Protein AF-I0BIP7-F1 (afdb_monomer)

InterPro domains:
  IPR006497 Bacteriophage lambda, Replication protein O, N-terminal [PF04492] (5-98)
  IPR036388 Winged helix-like DNA-binding domain superfamily [G3DSA:1.10.10.10] (2-101)

Organism: NCBI:txid997761

Radius of gyration: 29.22 Å; Cα contacts (8 Å, |Δi|>4): 128; chains: 1; bounding box: 68×84×61 Å

Foldseek 3Di:
DDDDDCVLFDQDDDVVVVVLVQFFDDDPLLVLVVVVQSCQARRVPHQKHADPDLCCSVVSVDHPVCSVVSQVVCVVQQQWDADPVRNIIGGDPPSVSGNTHTDPPDDPVVVVVVVVVVVVVVVVVDDDDDDDDDDDDDDDDDDDDDDDDDDDDDDDDDDDDDDDDDPDDDDDDDDDDDD

Secondary structure (DSSP, 8-state):
-----GGG------HHHHHHHHHB---HHHHHHHHHHHHHTGGGT-SEEE-S-GGGGGGGT--HHHHHHHHHHHHHTTSEEEETTTTEEEE-S-GGG---PBPTT--HHHHHHHHHHHHHHHHTTS--PPPP----PPPP----------PPPPPPPP---------------------

Mean predicted aligned error: 15.32 Å

pLDDT: mean 77.24, std 27.09, range [28.58, 98.0]

Solvent-accessible surface area (backbone atoms only — not comparable to full-atom values): 11814 Å² total; per-residue (Å²): 134,92,80,91,54,68,91,83,50,60,68,78,72,58,65,69,62,53,50,51,60,68,41,25,64,67,51,72,64,52,50,35,51,50,53,49,41,41,51,56,3,33,41,64,78,35,78,47,16,80,51,96,49,72,64,61,42,43,79,60,71,34,49,66,85,50,42,60,57,50,50,52,49,37,36,74,25,41,43,32,48,74,43,78,87,79,27,33,39,29,69,46,80,61,62,88,62,38,68,61,60,63,37,96,83,70,50,68,67,64,49,52,51,52,50,54,50,59,58,49,58,69,50,67,82,50,93,74,88,79,81,91,82,77,95,74,80,82,78,87,84,80,88,83,85,88,84,88,90,83,86,78,89,85,84,84,79,89,78,88,84,90,81,85,89,78,96,78,84,80,92,86,85,84,89,87,82,82,136

Nearest PDB structures (foldseek):
  9jpj-assembly1_J  TM=4.785E-01  e=9.975E-02  Achromobacter denitrificans NBRC 15125
  7xp1-assembly1_A-2  TM=5.656E-01  e=3.196E-01  Pseudomonas aeruginosa PAO1
  2du9-assembly1_A  TM=4.808E-01  e=2.168E-01  Corynebacterium glutamicum ATCC 13032
  9jpj-assembly2_F  TM=4.601E-01  e=2.313E-01  Achromobacter denitrificans NBRC 15125
  6ep3-assembly1_A  TM=5.399E-01  e=7.905E-01  Listeria monocytogenes EGD-e

Structure (mmCIF, N/CA/C/O backbone):
data_AF-I0BIP7-F1
#
_entry.id   AF-I0BIP7-F1
#
loop_
_atom_site.group_PDB
_atom_site.id
_atom_site.type_symbol
_atom_site.label_atom_id
_atom_site.label_alt_id
_atom_site.label_comp_id
_atom_site.label_asym_id
_atom_site.label_entity_id
_atom_site.label_seq_id
_atom_site.pdbx_PDB_ins_code
_atom_site.Cartn_x
_atom_site.Cartn_y
_atom_site.Cartn_z
_atom_site.occupancy
_atom_site.B_iso_or_equiv
_atom_site.auth_seq_id
_atom_site.auth_comp_id
_atom_site.auth_asym_id
_atom_site.auth_atom_id
_atom_site.pdbx_PDB_model_num
ATOM 1 N N . MET A 1 1 ? -12.729 23.560 -11.538 1.00 82.94 1 MET A N 1
ATOM 2 C CA . MET A 1 1 ? -12.602 22.826 -10.256 1.00 82.94 1 MET A CA 1
ATOM 3 C C . MET A 1 1 ? -12.681 21.334 -10.546 1.00 82.94 1 MET A C 1
ATOM 5 O O . MET A 1 1 ? -13.320 20.975 -11.527 1.00 82.94 1 MET A O 1
ATOM 9 N N . ALA A 1 2 ? -12.012 20.482 -9.767 1.00 85.69 2 ALA A N 1
ATOM 10 C CA . ALA A 1 2 ? -12.087 19.030 -9.955 1.00 85.69 2 ALA A CA 1
ATOM 11 C C . ALA A 1 2 ? -13.437 18.486 -9.448 1.00 85.69 2 ALA A C 1
ATOM 13 O O . ALA A 1 2 ? -13.884 18.897 -8.381 1.00 85.69 2 ALA A O 1
ATOM 14 N N . ASN A 1 3 ? -14.064 17.575 -10.199 1.00 93.25 3 ASN A N 1
ATOM 15 C CA . ASN A 1 3 ? -15.318 16.905 -9.834 1.00 93.25 3 ASN A CA 1
ATOM 16 C C . ASN A 1 3 ? -15.178 15.381 -10.042 1.00 93.25 3 ASN A C 1
ATOM 18 O O . ASN A 1 3 ? -15.622 14.863 -11.068 1.00 93.25 3 ASN A O 1
ATOM 22 N N . PRO A 1 4 ? -14.464 14.667 -9.155 1.00 91.75 4 PRO A N 1
ATOM 23 C CA . PRO A 1 4 ? -14.258 13.229 -9.300 1.00 91.75 4 PRO A CA 1
ATOM 24 C C . PRO A 1 4 ? -15.580 12.469 -9.125 1.00 91.75 4 PRO A C 1
ATOM 26 O O . PRO A 1 4 ? -16.329 12.733 -8.191 1.00 91.75 4 PRO A O 1
ATOM 29 N N . GLN A 1 5 ? -15.843 11.511 -10.014 1.00 93.81 5 GLN A N 1
ATOM 30 C CA . GLN A 1 5 ? -17.058 10.691 -10.027 1.00 93.81 5 GLN A CA 1
ATOM 31 C C . GLN A 1 5 ? -16.684 9.210 -10.092 1.00 93.81 5 GLN A C 1
ATOM 33 O O . GLN A 1 5 ? -15.717 8.844 -10.763 1.00 93.81 5 GLN A O 1
ATOM 38 N N . THR A 1 6 ? -17.453 8.349 -9.425 1.00 91.62 6 THR A N 1
ATOM 39 C CA . THR A 1 6 ? -17.209 6.892 -9.386 1.00 91.62 6 THR A CA 1
ATOM 40 C C . THR A 1 6 ? -17.432 6.215 -10.741 1.00 91.62 6 THR A C 1
ATOM 42 O O . THR A 1 6 ? -16.847 5.163 -11.009 1.00 91.62 6 THR A O 1
ATOM 45 N N . GLU A 1 7 ? -18.208 6.845 -11.628 1.00 91.38 7 GLU A N 1
ATOM 46 C CA . GLU A 1 7 ? -18.391 6.433 -13.027 1.00 91.38 7 GLU A CA 1
ATOM 47 C C . GLU A 1 7 ? -17.078 6.451 -13.828 1.00 91.38 7 GLU A C 1
ATOM 49 O O . GLU A 1 7 ? -16.879 5.612 -14.706 1.00 91.38 7 GLU A O 1
ATOM 54 N N . ASN A 1 8 ? -16.125 7.311 -13.447 1.00 88.12 8 ASN A N 1
ATOM 55 C CA . ASN A 1 8 ? -14.784 7.373 -14.039 1.00 88.12 8 ASN A CA 1
ATOM 56 C C . ASN A 1 8 ? -13.831 6.294 -13.492 1.00 88.12 8 ASN A C 1
ATOM 58 O O . ASN A 1 8 ? -12.643 6.273 -13.823 1.00 88.12 8 ASN A O 1
ATOM 62 N N . GLY A 1 9 ? -14.348 5.385 -12.665 1.00 91.50 9 GLY A N 1
ATOM 63 C CA . GLY A 1 9 ? -13.621 4.263 -12.099 1.00 91.50 9 GLY A CA 1
ATOM 64 C C . GLY A 1 9 ? -13.425 4.377 -10.593 1.00 91.50 9 GLY A C 1
ATOM 65 O O . GLY A 1 9 ? -13.420 5.451 -9.998 1.00 91.50 9 GLY A O 1
ATOM 66 N N . TYR A 1 10 ? -13.246 3.215 -9.979 1.00 94.69 10 TYR A N 1
ATOM 67 C CA . TYR A 1 10 ? -13.006 3.054 -8.554 1.00 94.69 10 TYR A CA 1
ATOM 68 C C . TYR A 1 10 ? -12.128 1.826 -8.332 1.00 94.69 10 TYR A C 1
ATOM 70 O O . TYR A 1 10 ? -12.029 0.942 -9.189 1.00 94.69 10 TYR A O 1
ATOM 78 N N . ILE A 1 11 ? -11.470 1.777 -7.181 1.00 95.25 11 ILE A N 1
ATOM 79 C CA . ILE A 1 11 ? -10.656 0.635 -6.782 1.00 95.25 11 ILE A CA 1
ATOM 80 C C . ILE A 1 11 ? -11.527 -0.248 -5.888 1.00 95.25 11 ILE A C 1
ATOM 82 O O . ILE A 1 11 ? -12.042 0.207 -4.872 1.00 95.25 11 ILE A O 1
ATOM 86 N N . ARG A 1 12 ? -11.718 -1.509 -6.285 1.00 92.00 12 ARG A N 1
ATOM 87 C CA . ARG A 1 12 ? -12.471 -2.500 -5.506 1.00 92.00 12 ARG A CA 1
ATOM 88 C C . ARG A 1 12 ? -11.532 -3.282 -4.607 1.00 92.00 12 ARG A C 1
ATOM 90 O O . ARG A 1 12 ? -10.859 -4.191 -5.088 1.00 92.00 12 ARG A O 1
ATOM 97 N N . ILE A 1 13 ? -11.514 -2.943 -3.326 1.00 94.75 13 ILE A N 1
ATOM 98 C CA . ILE A 1 13 ? -10.771 -3.663 -2.288 1.00 94.75 13 ILE A CA 1
ATOM 99 C C . ILE A 1 13 ? -11.777 -4.101 -1.222 1.00 94.75 13 ILE A C 1
ATOM 101 O O . ILE A 1 13 ? -12.725 -3.373 -0.942 1.00 94.75 13 ILE A O 1
ATOM 105 N N . ALA A 1 14 ? -11.614 -5.316 -0.698 1.00 95.75 14 ALA A N 1
ATOM 106 C CA . ALA A 1 14 ? -12.423 -5.794 0.417 1.00 95.75 14 ALA A CA 1
ATOM 107 C C . ALA A 1 14 ? -12.054 -5.017 1.686 1.00 95.75 14 ALA A C 1
ATOM 109 O O . ALA A 1 14 ? -10.869 -4.779 1.917 1.00 95.75 14 ALA A O 1
ATOM 110 N N . ASN A 1 15 ? -13.046 -4.655 2.500 1.00 96.44 15 ASN A N 1
ATOM 111 C CA . ASN A 1 15 ? -12.806 -3.895 3.729 1.00 96.44 15 ASN A CA 1
ATOM 112 C C . ASN A 1 15 ? -11.827 -4.624 4.654 1.00 96.44 15 ASN A C 1
ATOM 114 O O . ASN A 1 15 ? -10.894 -3.993 5.114 1.00 96.44 15 ASN A O 1
ATOM 118 N N . GLU A 1 16 ? -11.924 -5.951 4.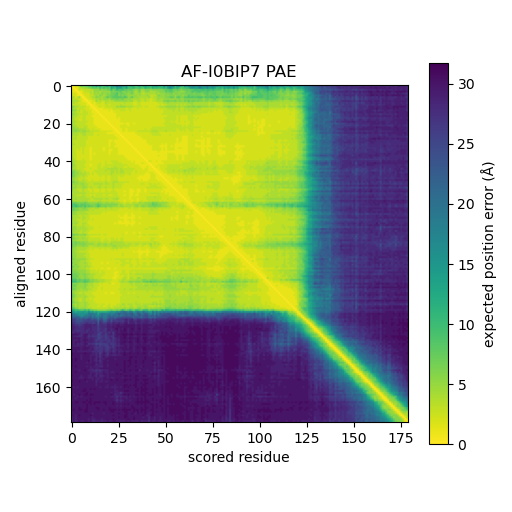767 1.00 96.75 16 GLU A N 1
ATOM 119 C CA . GLU A 1 16 ? -10.984 -6.788 5.534 1.00 96.75 16 GLU A CA 1
ATOM 120 C C . GLU A 1 16 ? -9.512 -6.530 5.158 1.00 96.75 16 GLU A C 1
ATOM 122 O O . GLU A 1 16 ? -8.658 -6.341 6.016 1.00 96.75 16 GLU A O 1
ATOM 127 N N . ILE A 1 17 ? -9.202 -6.432 3.859 1.00 96.50 17 ILE A N 1
ATOM 128 C CA . ILE A 1 17 ? -7.842 -6.118 3.388 1.00 96.50 17 ILE A CA 1
ATOM 129 C C . ILE A 1 17 ? -7.443 -4.695 3.778 1.00 96.50 17 ILE A C 1
ATOM 131 O O . ILE A 1 17 ? -6.280 -4.428 4.081 1.00 96.50 17 ILE A O 1
ATOM 135 N N . TRP A 1 18 ? -8.391 -3.763 3.716 1.00 96.75 18 TRP A N 1
ATOM 136 C CA . TRP A 1 18 ? -8.148 -2.370 4.064 1.00 96.75 18 TRP A CA 1
ATOM 137 C C . TRP A 1 18 ? -7.902 -2.204 5.568 1.00 96.75 18 TRP A C 1
ATOM 139 O O . TRP A 1 18 ? -6.944 -1.535 5.958 1.00 96.75 18 TRP A O 1
ATOM 149 N N . ASP A 1 19 ? -8.701 -2.878 6.389 1.00 97.25 19 ASP A N 1
ATOM 150 C CA . ASP A 1 19 ? -8.591 -2.926 7.845 1.00 97.25 19 ASP A CA 1
ATOM 151 C C . ASP A 1 19 ? -7.236 -3.502 8.256 1.00 97.25 19 ASP A C 1
ATOM 153 O O . ASP A 1 19 ? -6.540 -2.929 9.090 1.00 97.25 19 ASP A O 1
ATOM 157 N N . GLU A 1 20 ? -6.776 -4.551 7.576 1.00 96.88 20 GLU A N 1
ATOM 158 C CA . GLU A 1 20 ? -5.457 -5.133 7.807 1.00 96.88 20 GLU A CA 1
ATOM 159 C C . GLU A 1 20 ? -4.290 -4.206 7.426 1.00 96.88 20 GLU A C 1
ATOM 161 O O . GLU A 1 20 ? -3.244 -4.203 8.084 1.00 96.88 20 GLU A O 1
ATOM 166 N N . VAL A 1 21 ? -4.459 -3.349 6.416 1.00 96.81 21 VAL A N 1
ATOM 167 C CA . VAL A 1 21 ? -3.478 -2.295 6.095 1.00 96.81 21 VAL A CA 1
ATOM 168 C C . VAL A 1 21 ? -3.478 -1.163 7.126 1.00 96.81 21 VAL A C 1
ATOM 170 O O . VAL A 1 21 ? -2.434 -0.537 7.344 1.00 96.81 21 VAL A O 1
ATOM 173 N N . ILE A 1 22 ? -4.611 -0.900 7.781 1.00 96.69 22 ILE A N 1
ATOM 174 C CA . ILE A 1 22 ? -4.699 0.041 8.907 1.00 96.69 22 ILE A CA 1
ATOM 175 C C . ILE A 1 22 ? -4.054 -0.569 10.158 1.00 96.69 22 ILE A C 1
ATOM 177 O O . ILE A 1 22 ? -3.272 0.105 10.832 1.00 96.69 22 ILE A O 1
ATOM 181 N N . ARG A 1 23 ? -4.355 -1.841 10.441 1.00 96.88 23 ARG A N 1
ATOM 182 C CA . ARG A 1 23 ? -3.882 -2.597 11.604 1.00 96.88 23 ARG A CA 1
ATOM 183 C C . ARG A 1 23 ? -2.369 -2.731 11.648 1.00 96.88 23 ARG A C 1
ATOM 185 O O . ARG A 1 23 ? -1.793 -2.701 12.732 1.00 96.88 23 ARG A O 1
ATOM 192 N N . ARG A 1 24 ? -1.719 -2.918 10.501 1.00 97.12 24 ARG A N 1
ATOM 193 C CA . ARG A 1 24 ? -0.291 -3.258 10.408 1.00 97.12 24 ARG A CA 1
ATOM 194 C C . ARG A 1 24 ? 0.613 -2.039 10.250 1.00 97.12 24 ARG A C 1
ATOM 196 O O . ARG A 1 24 ? 0.264 -1.048 9.608 1.00 97.12 24 ARG A O 1
ATOM 203 N N . ASP A 1 25 ? 1.814 -2.135 10.814 1.00 97.19 25 ASP A N 1
ATOM 204 C CA . ASP A 1 25 ? 2.792 -1.044 10.872 1.00 97.19 25 ASP A CA 1
ATOM 205 C C . ASP A 1 25 ? 3.595 -0.891 9.568 1.00 97.19 25 ASP A C 1
ATOM 207 O O . ASP A 1 25 ? 4.818 -1.018 9.523 1.00 97.19 25 ASP A O 1
ATOM 211 N N . PHE A 1 26 ? 2.889 -0.638 8.465 1.00 97.25 26 PHE A N 1
ATOM 212 C CA . PHE A 1 26 ? 3.524 -0.327 7.189 1.00 97.25 26 PHE A CA 1
ATOM 213 C C . PHE A 1 26 ? 4.130 1.077 7.197 1.00 97.25 26 PHE A C 1
ATOM 215 O O . PHE A 1 26 ? 3.477 2.062 7.561 1.00 97.25 26 PHE A O 1
ATOM 222 N N . SER A 1 27 ? 5.348 1.192 6.667 1.00 96.81 27 SER A N 1
ATOM 223 C CA . SER A 1 27 ? 5.970 2.491 6.426 1.00 96.81 27 SER A CA 1
ATOM 224 C C . SER A 1 27 ? 5.175 3.292 5.388 1.00 96.81 27 SER A C 1
ATOM 226 O O . SER A 1 27 ? 4.479 2.739 4.532 1.00 96.81 27 SER A O 1
ATOM 228 N N . LYS A 1 28 ? 5.318 4.623 5.401 1.00 96.69 28 LYS A N 1
ATOM 229 C CA . LYS A 1 28 ? 4.670 5.486 4.400 1.00 96.69 28 LYS A CA 1
ATOM 230 C C . LYS A 1 28 ? 4.994 5.044 2.964 1.00 96.69 28 LYS A C 1
ATOM 232 O O . LYS A 1 28 ? 4.091 4.926 2.146 1.00 96.69 28 LYS A O 1
ATOM 237 N N . ARG A 1 29 ? 6.263 4.721 2.685 1.00 97.12 29 ARG A N 1
ATOM 238 C CA . ARG A 1 29 ? 6.710 4.268 1.355 1.00 97.12 29 ARG A CA 1
ATOM 239 C C . ARG A 1 29 ? 6.054 2.951 0.949 1.00 97.12 29 ARG A C 1
ATOM 241 O O . ARG A 1 29 ? 5.700 2.787 -0.212 1.00 97.12 29 ARG A O 1
ATOM 248 N N . GLN A 1 30 ? 5.886 2.027 1.893 1.00 97.44 30 GLN A N 1
ATOM 249 C CA . GLN A 1 30 ? 5.226 0.744 1.645 1.00 97.44 30 GLN A CA 1
ATOM 250 C C . GLN A 1 30 ? 3.754 0.949 1.295 1.00 97.44 30 GLN A C 1
ATOM 252 O O . GLN A 1 30 ? 3.292 0.406 0.293 1.00 97.44 30 GLN A O 1
ATOM 257 N N . LYS A 1 31 ? 3.047 1.806 2.044 1.00 97.31 31 LYS A N 1
ATOM 258 C CA . LYS A 1 31 ? 1.658 2.182 1.738 1.00 97.31 31 LYS A CA 1
ATOM 259 C C . LYS A 1 31 ? 1.548 2.841 0.359 1.00 97.31 31 LYS A C 1
ATOM 261 O O . LYS A 1 31 ? 0.687 2.456 -0.427 1.00 97.31 31 LYS A O 1
ATOM 266 N N . ASP A 1 32 ? 2.459 3.754 0.019 1.00 97.81 32 ASP A N 1
ATOM 267 C CA . ASP A 1 32 ? 2.490 4.412 -1.296 1.00 97.81 32 ASP A CA 1
ATOM 268 C C . ASP A 1 32 ? 2.722 3.407 -2.443 1.00 97.81 32 ASP A C 1
ATOM 270 O O . ASP A 1 32 ? 2.055 3.472 -3.479 1.00 97.81 32 ASP A O 1
ATOM 274 N N . ILE A 1 33 ? 3.615 2.427 -2.254 1.00 97.69 33 ILE A N 1
ATOM 275 C CA . ILE A 1 33 ? 3.833 1.316 -3.197 1.00 97.69 33 ILE A CA 1
ATOM 276 C C . ILE A 1 33 ? 2.562 0.470 -3.348 1.00 97.69 33 ILE A C 1
ATOM 278 O O . ILE A 1 33 ? 2.148 0.194 -4.476 1.00 97.69 33 ILE A O 1
ATOM 282 N N . MET A 1 34 ? 1.925 0.075 -2.243 1.00 97.44 34 MET A N 1
ATOM 283 C CA . MET A 1 34 ? 0.707 -0.743 -2.263 1.00 97.44 34 MET A CA 1
ATOM 284 C C . MET A 1 34 ? -0.446 -0.022 -2.967 1.00 97.44 34 MET A C 1
ATOM 286 O O . MET A 1 34 ? -1.064 -0.589 -3.868 1.00 97.44 34 MET A O 1
ATOM 290 N N . HIS A 1 35 ? -0.688 1.249 -2.632 1.00 97.12 35 HIS A N 1
ATOM 291 C CA . HIS A 1 35 ? -1.701 2.080 -3.285 1.00 97.12 35 HIS A CA 1
ATOM 292 C C . HIS A 1 35 ? -1.447 2.219 -4.788 1.00 97.12 35 HIS A C 1
ATOM 294 O O . HIS A 1 35 ? -2.379 2.124 -5.591 1.00 97.12 35 HIS A O 1
ATOM 300 N N . PHE A 1 36 ? -0.185 2.402 -5.184 1.00 97.88 36 PHE A N 1
ATOM 301 C CA . PHE A 1 36 ? 0.193 2.484 -6.590 1.00 97.88 36 PHE A CA 1
ATOM 302 C C . PHE A 1 36 ? -0.099 1.178 -7.337 1.00 97.88 36 PHE A C 1
ATOM 304 O O . PHE A 1 36 ? -0.718 1.197 -8.403 1.00 97.88 36 PHE A O 1
ATOM 311 N N . ILE A 1 37 ? 0.267 0.038 -6.747 1.00 97.44 37 ILE A N 1
ATOM 312 C CA . ILE A 1 37 ? -0.013 -1.285 -7.314 1.00 97.44 37 ILE A CA 1
ATOM 313 C C . ILE A 1 37 ? -1.523 -1.503 -7.429 1.00 97.44 37 ILE A C 1
ATOM 315 O O . ILE A 1 37 ? -1.988 -1.848 -8.511 1.00 97.44 37 ILE A O 1
ATOM 319 N N . TRP A 1 38 ? -2.309 -1.221 -6.386 1.00 97.25 38 TRP A N 1
ATOM 320 C CA . TRP A 1 38 ? -3.772 -1.339 -6.424 1.00 97.25 38 TRP A CA 1
ATOM 321 C C . TRP A 1 38 ? -4.424 -0.461 -7.485 1.00 97.25 38 TRP A C 1
ATOM 323 O O . TRP A 1 38 ? -5.363 -0.892 -8.161 1.00 97.25 38 TRP A O 1
ATOM 333 N N . ARG A 1 39 ? -3.924 0.763 -7.678 1.00 96.88 39 ARG A N 1
ATOM 334 C CA . ARG A 1 39 ? -4.424 1.636 -8.739 1.00 96.88 39 ARG A CA 1
ATOM 335 C C . ARG A 1 39 ? -4.155 1.043 -10.121 1.00 96.88 39 ARG A C 1
ATOM 337 O O . ARG A 1 39 ? -5.021 1.158 -10.989 1.00 96.88 39 ARG A O 1
ATOM 344 N N . LEU A 1 40 ? -2.993 0.429 -10.336 1.00 97.12 40 LEU A N 1
ATOM 345 C CA . LEU A 1 40 ? -2.609 -0.167 -11.619 1.00 97.12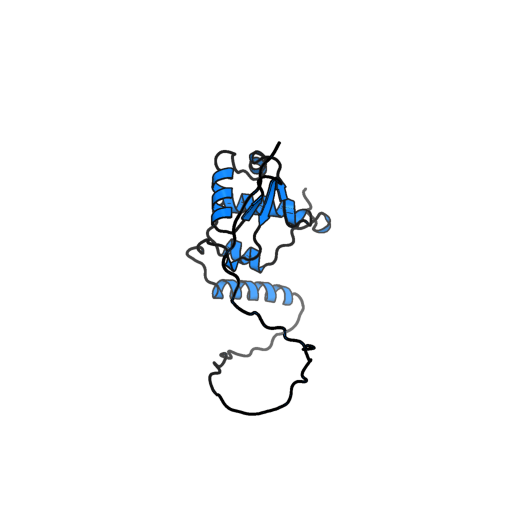 40 LEU A CA 1
ATOM 346 C C . LEU A 1 40 ? -3.202 -1.566 -11.853 1.00 97.12 40 LEU A C 1
ATOM 348 O O . LEU A 1 40 ? -3.370 -1.955 -13.009 1.00 97.12 40 LEU A O 1
ATOM 352 N N . SER A 1 41 ? -3.549 -2.297 -10.792 1.00 96.38 41 SER A N 1
ATOM 353 C CA . SER A 1 41 ? -4.208 -3.602 -10.856 1.00 96.38 41 SER A CA 1
ATOM 354 C C . SER A 1 41 ? -5.727 -3.471 -10.740 1.00 96.38 41 SER A C 1
ATOM 356 O O . SER A 1 41 ? -6.424 -3.411 -11.756 1.00 96.38 41 SER A O 1
ATOM 358 N N . TYR A 1 42 ? -6.258 -3.380 -9.522 1.00 95.25 42 TYR A N 1
ATOM 359 C CA . TYR A 1 42 ? -7.690 -3.383 -9.230 1.00 95.25 42 TYR A CA 1
ATOM 360 C C . TYR A 1 42 ? -8.411 -2.181 -9.838 1.00 95.25 42 TYR A C 1
ATOM 362 O O . TYR A 1 42 ? -9.517 -2.337 -10.355 1.00 95.25 42 TYR A O 1
ATOM 370 N N . GLY A 1 43 ? -7.760 -1.014 -9.883 1.00 94.19 43 GLY A N 1
ATOM 371 C CA . GLY A 1 43 ? -8.277 0.156 -10.604 1.00 94.19 43 GLY A CA 1
ATOM 372 C C . GLY A 1 43 ? -8.422 -0.067 -12.117 1.00 94.19 43 GLY A C 1
ATOM 373 O O . GLY A 1 43 ? -9.226 0.595 -12.765 1.00 94.19 43 GLY A O 1
ATOM 374 N N . CYS A 1 44 ? -7.700 -1.040 -12.676 1.00 94.62 44 CYS A N 1
ATOM 375 C CA . CYS A 1 44 ? -7.794 -1.487 -14.068 1.00 94.62 44 CYS A CA 1
ATOM 376 C C . CYS A 1 44 ? -8.555 -2.821 -14.211 1.00 94.62 44 CYS A C 1
ATOM 378 O O . CYS A 1 44 ? -8.483 -3.452 -15.266 1.00 94.62 44 CYS A O 1
ATOM 380 N N . ARG A 1 45 ? -9.258 -3.272 -13.157 1.00 94.25 45 ARG A N 1
ATOM 381 C CA . ARG A 1 45 ? -9.977 -4.560 -13.080 1.00 94.25 45 ARG A CA 1
ATOM 382 C C . ARG A 1 45 ? -9.085 -5.793 -13.311 1.00 94.25 45 ARG A C 1
ATOM 384 O O . ARG A 1 45 ? -9.551 -6.814 -13.810 1.00 94.25 45 ARG A O 1
ATOM 391 N N . LYS A 1 46 ? -7.805 -5.714 -12.937 1.00 95.12 46 LYS A N 1
ATOM 392 C CA . LYS A 1 46 ? -6.826 -6.815 -12.993 1.00 95.12 46 LYS A CA 1
ATOM 393 C C . LYS A 1 46 ? -6.368 -7.202 -11.586 1.00 95.12 46 LYS A C 1
ATOM 395 O O . LYS A 1 46 ? -6.458 -6.397 -10.666 1.00 95.12 46 LYS A O 1
ATOM 400 N N . LYS A 1 47 ? -5.874 -8.434 -11.417 1.00 93.44 47 LYS A N 1
ATOM 401 C CA . LYS A 1 47 ? -5.301 -8.905 -10.138 1.00 93.44 47 LYS A CA 1
ATOM 402 C C . LYS A 1 47 ? -3.867 -8.409 -9.939 1.00 93.44 47 LYS A C 1
ATOM 404 O O . LYS A 1 47 ? -3.538 -7.886 -8.881 1.00 93.44 47 LYS A O 1
ATOM 409 N N . ALA A 1 48 ? -3.062 -8.491 -10.996 1.00 96.88 48 ALA A N 1
ATOM 410 C CA . ALA A 1 48 ? -1.680 -8.035 -11.008 1.00 96.88 48 ALA A CA 1
ATOM 411 C C . ALA A 1 48 ? -1.520 -6.700 -11.754 1.00 96.88 48 ALA A C 1
ATOM 413 O O . ALA A 1 48 ? -2.242 -6.409 -12.715 1.00 96.88 48 ALA A O 1
ATOM 414 N N . ALA A 1 49 ? -0.550 -5.903 -11.319 1.00 97.69 49 ALA A N 1
ATOM 415 C CA . ALA A 1 49 ? -0.090 -4.696 -11.985 1.00 97.69 49 ALA A CA 1
ATOM 416 C C . ALA A 1 49 ? 1.151 -5.014 -12.824 1.00 97.69 49 ALA A C 1
ATOM 418 O O . ALA A 1 49 ? 2.110 -5.600 -12.329 1.00 97.69 49 ALA A O 1
ATOM 419 N N . PHE A 1 50 ? 1.150 -4.591 -14.085 1.00 97.94 50 PHE A N 1
ATOM 420 C CA . PHE A 1 50 ? 2.322 -4.682 -14.950 1.00 97.94 50 PHE A CA 1
ATOM 421 C C . PHE A 1 50 ? 3.134 -3.391 -14.861 1.00 97.94 50 PHE A C 1
ATOM 423 O O . PHE A 1 50 ? 2.641 -2.327 -15.240 1.00 97.94 50 PHE A O 1
ATOM 430 N N . ILE A 1 51 ? 4.371 -3.480 -14.364 1.00 97.19 51 ILE A N 1
ATOM 431 C CA . ILE A 1 51 ? 5.257 -2.321 -14.190 1.00 97.19 51 ILE A CA 1
ATOM 432 C C . ILE A 1 51 ? 6.614 -2.644 -14.834 1.00 97.19 51 ILE A C 1
ATOM 434 O O . ILE A 1 51 ? 7.434 -3.342 -14.237 1.00 97.19 51 ILE A O 1
ATOM 438 N N . PRO A 1 52 ? 6.901 -2.121 -16.043 1.00 96.38 52 PRO A N 1
ATOM 439 C CA . PRO A 1 52 ? 8.068 -2.535 -16.829 1.00 96.38 52 PRO A CA 1
ATOM 440 C C . PRO A 1 52 ? 9.432 -2.284 -16.176 1.00 96.38 52 PRO A C 1
ATOM 442 O O . PRO A 1 52 ? 10.410 -2.965 -16.492 1.00 96.38 52 PRO A O 1
ATOM 445 N N . LYS A 1 53 ? 9.529 -1.244 -15.344 1.00 96.00 53 LYS A N 1
ATOM 446 C CA . LYS A 1 53 ? 10.771 -0.776 -14.723 1.00 96.00 53 LYS A CA 1
ATOM 447 C C . LYS A 1 53 ? 10.478 -0.248 -13.324 1.00 96.00 53 LYS A C 1
ATOM 449 O O . LYS A 1 53 ? 9.541 0.524 -13.144 1.00 96.00 53 LYS A O 1
ATOM 454 N N . LEU A 1 54 ? 11.355 -0.555 -12.369 1.00 95.25 54 LEU A N 1
ATOM 455 C CA . LEU A 1 54 ? 11.233 -0.081 -10.982 1.00 95.25 54 LEU A CA 1
ATOM 456 C C . LEU A 1 54 ? 11.300 1.448 -10.837 1.00 95.25 54 LEU A C 1
ATOM 458 O O . LEU A 1 54 ? 10.824 1.990 -9.849 1.00 95.25 54 LEU A O 1
ATOM 462 N N . VAL A 1 55 ? 11.851 2.154 -11.828 1.00 95.75 55 VAL A N 1
ATOM 463 C CA . VAL A 1 55 ? 11.866 3.626 -11.851 1.00 95.75 55 VAL A CA 1
ATOM 464 C C . VAL A 1 55 ? 10.452 4.224 -11.873 1.00 95.75 55 VAL A C 1
ATOM 466 O O . VAL A 1 55 ? 10.254 5.336 -11.415 1.00 95.75 55 VAL A O 1
ATOM 469 N N . HIS A 1 56 ? 9.437 3.488 -12.339 1.00 97.19 56 HIS A N 1
ATOM 470 C CA . HIS A 1 56 ? 8.065 4.004 -12.385 1.00 97.19 56 HIS A CA 1
ATOM 471 C C . HIS A 1 56 ? 7.427 4.200 -11.005 1.00 97.19 56 HIS A C 1
ATOM 473 O O . HIS A 1 56 ? 6.456 4.942 -10.905 1.00 97.19 56 HIS A O 1
ATOM 479 N N . PHE A 1 57 ? 7.982 3.613 -9.942 1.00 97.06 57 PHE A N 1
ATOM 480 C CA . PHE A 1 57 ? 7.550 3.898 -8.570 1.00 97.06 57 PHE A CA 1
ATOM 481 C C . PHE A 1 57 ? 7.937 5.310 -8.097 1.00 97.06 57 PHE A C 1
ATOM 483 O O . PHE A 1 57 ? 7.415 5.792 -7.095 1.00 97.06 57 PHE A O 1
ATOM 490 N N . GLU A 1 58 ? 8.762 6.040 -8.853 1.00 96.50 58 GLU A N 1
ATOM 491 C CA . GLU A 1 58 ? 8.965 7.473 -8.618 1.00 96.50 58 GLU A CA 1
ATOM 492 C C . GLU A 1 58 ? 7.655 8.263 -8.784 1.00 96.50 58 GLU A C 1
ATOM 494 O O . GLU A 1 58 ? 7.478 9.288 -8.132 1.00 96.50 58 GLU A O 1
ATOM 499 N N . LEU A 1 59 ? 6.692 7.747 -9.565 1.00 96.88 59 LEU A N 1
ATOM 500 C CA . LEU A 1 59 ? 5.358 8.341 -9.715 1.00 96.88 59 LEU A CA 1
ATOM 501 C C . LEU A 1 59 ? 4.538 8.316 -8.419 1.00 96.88 59 LEU A C 1
ATOM 503 O O . LEU A 1 59 ? 3.682 9.178 -8.239 1.00 96.88 59 LEU A O 1
ATOM 507 N N . CYS A 1 60 ? 4.794 7.362 -7.516 1.00 96.12 60 CYS A N 1
ATOM 508 C CA . CYS A 1 60 ? 4.210 7.357 -6.173 1.00 96.12 60 CYS A CA 1
ATOM 509 C C . CYS A 1 60 ? 5.141 7.970 -5.114 1.00 96.12 60 CYS A C 1
ATOM 511 O O . CYS A 1 60 ? 4.884 7.848 -3.922 1.00 96.12 60 CYS A O 1
ATOM 513 N N . GLY A 1 61 ? 6.213 8.652 -5.535 1.00 95.25 61 GLY A N 1
ATOM 514 C CA . GLY A 1 61 ? 7.133 9.358 -4.642 1.00 95.25 61 GLY A CA 1
ATOM 515 C C . GLY A 1 61 ? 8.218 8.481 -4.013 1.00 95.25 61 GLY A C 1
ATOM 516 O O . GLY A 1 61 ? 8.932 8.945 -3.122 1.00 95.25 61 GLY A O 1
ATOM 517 N N . VAL A 1 62 ? 8.387 7.232 -4.466 1.00 96.38 62 VAL A N 1
ATOM 518 C CA . VAL A 1 62 ? 9.432 6.336 -3.954 1.00 96.38 62 VAL A CA 1
ATOM 519 C C . VAL A 1 62 ? 10.610 6.286 -4.920 1.00 96.38 62 VAL A C 1
ATOM 521 O O . VAL A 1 62 ? 10.541 5.712 -6.004 1.00 96.38 62 VAL A O 1
ATOM 524 N N . GLY A 1 63 ? 11.730 6.876 -4.498 1.00 93.19 63 GLY A N 1
ATOM 525 C CA . GLY A 1 63 ? 12.958 6.909 -5.289 1.00 93.19 63 GLY A CA 1
ATOM 526 C C . GLY A 1 63 ? 13.543 5.519 -5.560 1.00 93.19 63 GLY A C 1
ATOM 527 O O . GLY A 1 63 ? 13.455 4.605 -4.732 1.00 93.19 63 GLY A O 1
ATOM 528 N N . LYS A 1 64 ? 14.232 5.384 -6.699 1.00 89.19 64 LYS A N 1
ATOM 529 C CA . LYS A 1 64 ? 14.846 4.133 -7.180 1.00 89.19 64 LYS A CA 1
ATOM 530 C C . LYS A 1 64 ? 15.764 3.426 -6.169 1.00 89.19 64 LYS A C 1
ATOM 532 O O . LYS A 1 64 ? 15.875 2.202 -6.197 1.00 89.19 64 LYS A O 1
ATOM 537 N N . ASN A 1 65 ? 16.406 4.176 -5.273 1.00 90.94 65 ASN A N 1
ATOM 538 C CA . ASN A 1 65 ? 17.294 3.614 -4.249 1.00 90.94 65 ASN A CA 1
ATOM 539 C C . ASN A 1 65 ? 16.528 2.853 -3.158 1.00 90.94 65 ASN A C 1
ATOM 541 O O . ASN A 1 65 ? 17.037 1.871 -2.626 1.00 90.94 65 ASN A O 1
ATOM 545 N N . HIS A 1 66 ? 15.301 3.279 -2.851 1.00 94.75 66 HIS A N 1
ATOM 546 C CA . HIS A 1 66 ? 14.488 2.693 -1.786 1.00 94.75 66 HIS A CA 1
ATOM 547 C C . HIS A 1 66 ? 13.499 1.661 -2.320 1.00 94.75 66 HIS A C 1
ATOM 549 O O . HIS A 1 66 ? 13.292 0.640 -1.674 1.00 94.75 66 HIS A O 1
ATOM 555 N N . VAL A 1 67 ? 12.944 1.868 -3.521 1.00 96.44 67 VAL A N 1
ATOM 556 C CA . VAL A 1 67 ? 11.873 1.011 -4.060 1.00 96.44 67 VAL A CA 1
ATOM 557 C C . VAL A 1 67 ? 12.227 -0.475 -4.030 1.00 96.44 67 VAL A C 1
ATOM 559 O O . VAL A 1 67 ? 11.418 -1.295 -3.614 1.00 96.44 67 VAL A O 1
ATOM 562 N N . LYS A 1 68 ? 13.454 -0.842 -4.419 1.00 96.00 68 LYS A N 1
ATOM 563 C CA . LYS A 1 68 ? 13.867 -2.248 -4.457 1.00 96.00 68 LYS A CA 1
ATOM 564 C C . LYS A 1 68 ? 13.914 -2.856 -3.055 1.00 96.00 68 LYS A C 1
ATOM 566 O O . LYS A 1 68 ? 13.529 -4.006 -2.897 1.00 96.00 68 LYS A O 1
ATOM 571 N N . GLN A 1 69 ? 14.386 -2.101 -2.064 1.00 96.88 69 GLN A N 1
ATOM 572 C CA . GLN A 1 69 ? 14.457 -2.561 -0.676 1.00 96.88 69 GLN A CA 1
ATOM 573 C C . GLN A 1 69 ? 13.053 -2.759 -0.100 1.00 96.88 69 GLN A C 1
ATOM 575 O O . GLN A 1 69 ? 12.779 -3.807 0.473 1.00 96.88 69 GLN A O 1
ATOM 580 N N . GLU A 1 70 ? 12.150 -1.803 -0.327 1.00 97.38 70 GLU A N 1
ATOM 581 C CA . GLU A 1 70 ? 10.764 -1.891 0.148 1.00 97.38 70 GLU A CA 1
ATOM 582 C C . GLU A 1 70 ? 9.994 -3.035 -0.534 1.00 97.38 70 GLU A C 1
ATOM 584 O O . GLU A 1 70 ? 9.275 -3.770 0.133 1.00 97.38 70 GLU A O 1
ATOM 589 N N . LEU A 1 71 ? 10.176 -3.245 -1.845 1.00 97.12 71 LEU A N 1
ATOM 590 C CA . LEU A 1 71 ? 9.551 -4.363 -2.566 1.00 97.12 71 LEU A CA 1
ATOM 591 C C . LEU A 1 71 ? 10.034 -5.723 -2.053 1.00 97.12 71 LEU A C 1
ATOM 593 O O . LEU A 1 71 ? 9.219 -6.615 -1.844 1.00 97.12 71 LEU A O 1
ATOM 597 N N . LEU A 1 72 ? 11.344 -5.871 -1.824 1.00 97.50 72 LEU A N 1
ATOM 598 C CA . LEU A 1 72 ? 11.916 -7.089 -1.242 1.00 97.50 72 LEU A CA 1
ATOM 599 C C . LEU A 1 72 ? 11.395 -7.335 0.177 1.00 97.50 72 LEU A C 1
ATOM 601 O O . LEU A 1 72 ? 11.120 -8.476 0.535 1.00 97.50 72 LEU A O 1
ATOM 605 N N . TYR A 1 73 ? 11.243 -6.276 0.976 1.00 97.69 73 TYR A N 1
ATOM 606 C CA . TYR A 1 73 ? 10.667 -6.376 2.313 1.00 97.69 73 TYR A CA 1
ATOM 607 C C . TYR A 1 73 ? 9.209 -6.853 2.255 1.00 97.69 73 TYR A C 1
ATOM 609 O O . TYR A 1 73 ? 8.872 -7.851 2.888 1.00 97.69 73 TYR A O 1
ATOM 617 N N . LEU A 1 74 ? 8.368 -6.219 1.432 1.00 97.75 74 LEU A N 1
ATOM 618 C CA . LEU A 1 74 ? 6.964 -6.611 1.252 1.00 97.75 74 LEU A CA 1
ATOM 619 C C . LEU A 1 74 ? 6.813 -8.050 0.734 1.00 97.75 74 LEU A C 1
ATOM 621 O O . LEU A 1 74 ? 5.912 -8.768 1.169 1.00 97.75 74 LEU A O 1
ATOM 625 N N . GLU A 1 75 ? 7.704 -8.481 -0.160 1.00 97.62 75 GLU A N 1
ATOM 626 C CA . GLU A 1 75 ? 7.778 -9.863 -0.646 1.00 97.62 75 GLU A CA 1
ATOM 627 C C . GLU A 1 75 ? 8.166 -10.839 0.474 1.00 97.62 75 GLU A C 1
ATOM 629 O O . GLU A 1 75 ? 7.518 -11.874 0.655 1.00 97.62 75 GLU A O 1
ATOM 634 N N . SER A 1 76 ? 9.173 -10.491 1.282 1.00 97.75 76 SER A N 1
ATOM 635 C CA . SER A 1 76 ? 9.597 -11.306 2.427 1.00 97.75 76 SER A CA 1
ATOM 636 C C . SER A 1 76 ? 8.499 -11.447 3.484 1.00 97.75 76 SER A C 1
ATOM 638 O O . SER A 1 76 ? 8.297 -12.538 4.009 1.00 97.75 76 SER A O 1
ATOM 640 N N . CYS A 1 77 ? 7.718 -10.385 3.703 1.00 97.50 77 CYS A N 1
ATOM 641 C CA . CYS A 1 77 ? 6.575 -10.368 4.609 1.00 97.50 77 CYS A CA 1
ATOM 642 C C . CYS A 1 77 ? 5.305 -10.998 4.014 1.00 97.50 77 CYS A C 1
ATOM 644 O O . CYS A 1 77 ? 4.253 -10.902 4.639 1.00 97.50 77 CYS A O 1
ATOM 646 N N . LYS A 1 78 ? 5.367 -11.609 2.819 1.00 97.81 78 LYS A N 1
ATOM 647 C CA . LYS A 1 78 ? 4.225 -12.241 2.126 1.00 97.81 78 LYS A CA 1
ATOM 648 C C . LYS A 1 78 ? 3.056 -11.302 1.817 1.00 97.81 78 LYS A C 1
ATOM 650 O O . LYS A 1 78 ? 1.942 -11.763 1.591 1.00 97.81 78 LYS A O 1
ATOM 655 N N . VAL A 1 79 ? 3.308 -9.997 1.746 1.00 97.69 79 VAL A N 1
ATOM 656 C CA . VAL A 1 79 ? 2.300 -8.979 1.400 1.00 97.69 79 VAL A CA 1
ATOM 657 C C . VAL A 1 79 ? 2.166 -8.838 -0.116 1.00 97.69 79 VAL A C 1
ATOM 659 O O . VAL A 1 79 ? 1.091 -8.545 -0.638 1.00 97.69 79 VAL A O 1
ATOM 662 N N . LEU A 1 80 ? 3.261 -9.057 -0.843 1.00 97.31 80 LEU A N 1
ATOM 663 C CA . LEU A 1 80 ? 3.349 -8.842 -2.282 1.00 97.31 80 LEU A CA 1
ATOM 664 C C . LEU A 1 80 ? 4.038 -10.023 -2.969 1.00 97.31 80 LEU A C 1
ATOM 666 O O . LEU A 1 80 ? 5.104 -10.456 -2.548 1.00 97.31 80 LEU A O 1
ATOM 670 N N . PHE A 1 81 ? 3.471 -10.489 -4.074 1.00 97.69 81 PHE A N 1
ATOM 671 C CA . PHE A 1 81 ? 4.127 -11.377 -5.021 1.00 97.69 81 PHE A CA 1
ATOM 672 C C . PHE A 1 81 ? 4.732 -10.553 -6.153 1.00 97.69 81 PHE A C 1
ATOM 674 O O . PHE A 1 81 ? 4.047 -9.742 -6.787 1.00 97.69 81 PHE A O 1
ATOM 681 N N . TRP A 1 82 ? 6.023 -10.762 -6.408 1.00 97.12 82 TRP A N 1
ATOM 682 C CA . TRP A 1 82 ? 6.748 -10.076 -7.465 1.00 97.12 82 TRP A CA 1
ATOM 683 C C . TRP A 1 82 ? 7.333 -11.074 -8.466 1.00 97.12 82 TRP A C 1
ATOM 685 O O . TRP A 1 82 ? 8.354 -11.712 -8.223 1.00 97.12 82 TRP A O 1
ATOM 695 N N . ASP A 1 83 ? 6.710 -11.151 -9.642 1.00 96.94 83 ASP A N 1
ATOM 696 C CA . ASP A 1 83 ? 7.253 -11.879 -10.784 1.00 96.94 83 ASP A CA 1
ATOM 697 C C . ASP A 1 83 ? 8.212 -10.968 -11.564 1.00 96.94 83 ASP A C 1
ATOM 699 O O . ASP A 1 83 ? 7.820 -9.954 -12.157 1.00 96.94 83 ASP A O 1
ATOM 703 N N . ARG A 1 84 ? 9.497 -11.319 -11.544 1.00 94.81 84 ARG A N 1
ATOM 704 C CA . ARG A 1 84 ? 10.572 -10.539 -12.173 1.00 94.81 84 ARG A CA 1
ATOM 705 C C . ARG A 1 84 ? 10.630 -10.729 -13.682 1.00 94.81 84 ARG A C 1
ATOM 707 O O . ARG A 1 84 ? 11.000 -9.779 -14.376 1.00 94.81 84 ARG A O 1
ATOM 714 N N . ASP A 1 85 ? 10.244 -11.903 -14.171 1.00 95.19 85 ASP A N 1
ATOM 715 C CA . ASP A 1 85 ? 10.296 -12.251 -15.588 1.00 95.19 85 ASP A CA 1
ATOM 716 C C . ASP A 1 85 ? 9.114 -11.610 -16.317 1.00 95.19 85 ASP A C 1
ATOM 718 O O . ASP A 1 85 ? 9.291 -10.899 -17.312 1.00 95.19 85 ASP A O 1
ATOM 722 N N . ALA A 1 86 ? 7.912 -11.755 -15.753 1.00 95.94 86 ALA A N 1
ATOM 723 C CA . ALA A 1 86 ? 6.700 -11.137 -16.280 1.00 95.94 86 ALA A CA 1
ATOM 724 C C . ALA A 1 86 ? 6.560 -9.650 -15.906 1.00 95.94 86 ALA A C 1
ATOM 726 O O . ALA A 1 86 ? 5.750 -8.936 -16.505 1.00 95.94 86 ALA A O 1
ATOM 727 N N . LYS A 1 87 ? 7.352 -9.158 -14.941 1.00 96.88 87 LYS A N 1
ATOM 728 C CA . LYS A 1 87 ? 7.291 -7.781 -14.403 1.00 96.88 87 LYS A CA 1
ATOM 729 C C . LYS A 1 87 ? 5.908 -7.456 -13.833 1.00 96.88 87 LYS A C 1
ATOM 731 O O . LYS A 1 87 ? 5.375 -6.354 -14.018 1.00 96.88 87 LYS A O 1
ATOM 736 N N . LEU A 1 88 ? 5.327 -8.453 -13.171 1.00 97.69 88 LEU A N 1
ATOM 737 C CA . LEU A 1 88 ? 4.008 -8.401 -12.564 1.00 97.69 88 LEU A CA 1
ATOM 738 C C . LEU A 1 88 ? 4.130 -8.291 -11.046 1.00 97.69 88 LEU A C 1
ATOM 740 O O . LEU A 1 88 ? 4.970 -8.935 -10.420 1.00 97.69 88 LEU A O 1
ATOM 744 N N . PHE A 1 89 ? 3.261 -7.468 -10.474 1.00 98.00 89 PHE A N 1
ATOM 745 C CA . PHE A 1 89 ? 3.162 -7.230 -9.042 1.00 98.00 89 PHE A CA 1
ATOM 746 C C . PHE A 1 89 ? 1.734 -7.527 -8.596 1.00 98.00 89 PHE A C 1
ATOM 748 O O . PHE A 1 89 ? 0.792 -6.896 -9.080 1.00 98.00 89 PHE A O 1
ATOM 755 N N . GLU A 1 90 ? 1.560 -8.472 -7.681 1.00 97.19 90 GLU A N 1
ATOM 756 C CA . GLU A 1 90 ? 0.255 -8.87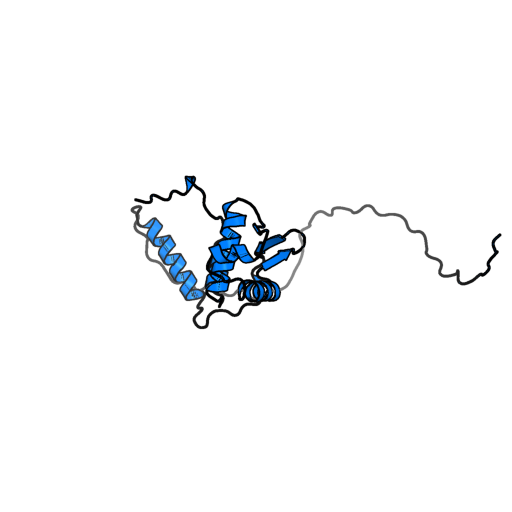1 -7.154 1.00 97.19 90 GLU A CA 1
ATOM 757 C C . GLU A 1 90 ? 0.260 -8.786 -5.630 1.00 97.19 90 GLU A C 1
ATOM 759 O O . GLU A 1 90 ? 1.149 -9.317 -4.977 1.00 97.19 90 GLU A O 1
ATOM 764 N N . VAL A 1 91 ? -0.729 -8.106 -5.048 1.00 96.69 91 VAL A N 1
ATOM 765 C CA . VAL A 1 91 ? -0.872 -8.047 -3.586 1.00 96.69 91 VAL A CA 1
ATOM 766 C C . VAL A 1 91 ? -1.516 -9.341 -3.104 1.00 96.69 91 VAL A C 1
ATOM 768 O O . VAL A 1 91 ? -2.574 -9.722 -3.612 1.00 96.69 91 VAL A O 1
ATOM 771 N N . ASN A 1 92 ? -0.896 -9.992 -2.121 1.00 96.94 92 ASN A N 1
ATOM 772 C CA . ASN A 1 92 ? -1.409 -11.220 -1.533 1.00 96.94 92 ASN A CA 1
ATOM 773 C C . ASN A 1 92 ? -2.717 -10.932 -0.790 1.00 96.94 92 ASN A C 1
ATOM 775 O O . ASN A 1 92 ? -2.735 -10.151 0.155 1.00 96.94 92 ASN A O 1
ATOM 779 N N . LYS A 1 93 ? -3.815 -11.558 -1.215 1.00 94.88 93 LYS A N 1
ATOM 780 C CA . LYS A 1 93 ? -5.123 -11.404 -0.563 1.00 94.88 93 LYS A CA 1
ATOM 781 C C . LYS A 1 93 ? -5.260 -12.241 0.700 1.00 94.88 93 LYS A C 1
ATOM 783 O O . LYS A 1 93 ? -6.132 -11.942 1.505 1.00 94.88 93 LYS A O 1
ATOM 788 N N . ASN A 1 94 ? -4.448 -13.286 0.850 1.00 96.88 94 ASN A N 1
ATOM 789 C CA . ASN A 1 94 ? -4.420 -14.057 2.078 1.00 96.88 94 ASN A CA 1
ATOM 790 C C . ASN A 1 94 ? -3.663 -13.251 3.138 1.00 96.88 94 ASN A C 1
ATOM 792 O O . ASN A 1 94 ? -2.448 -13.383 3.295 1.00 96.88 94 ASN A O 1
ATOM 796 N N . TYR A 1 95 ? -4.374 -12.344 3.803 1.00 96.31 95 TYR A N 1
ATOM 797 C CA . TYR A 1 95 ? -3.775 -11.436 4.770 1.00 96.31 95 TYR A CA 1
ATOM 798 C C . TYR A 1 95 ? -3.312 -12.156 6.039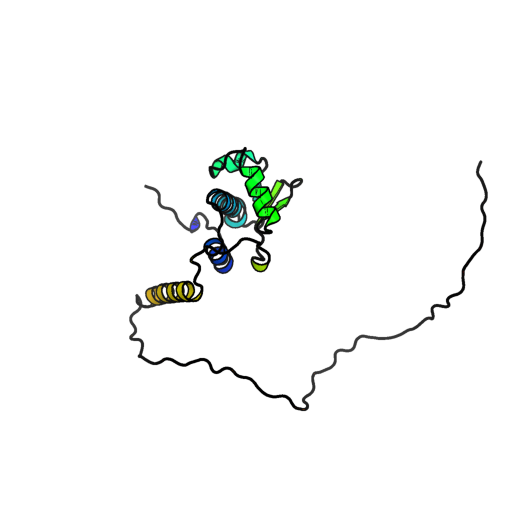 1.00 96.31 95 TYR A C 1
ATOM 800 O O . TYR A 1 95 ? -2.505 -11.588 6.768 1.00 96.31 95 TYR A O 1
ATOM 808 N N . ASP A 1 96 ? -3.746 -13.393 6.297 1.00 96.56 96 ASP A N 1
ATOM 809 C CA . ASP A 1 96 ? -3.268 -14.208 7.423 1.00 96.56 96 ASP A CA 1
ATOM 810 C C . ASP A 1 96 ? -1.781 -14.564 7.285 1.00 96.56 96 ASP A C 1
ATOM 812 O O . ASP A 1 96 ? -1.071 -14.738 8.275 1.00 96.56 96 ASP A O 1
ATOM 816 N N . GLU A 1 97 ? -1.274 -14.616 6.051 1.00 97.12 97 GLU A N 1
ATOM 817 C CA . GLU A 1 97 ? 0.137 -14.890 5.773 1.00 97.12 97 GLU A CA 1
ATOM 818 C C . GLU A 1 97 ? 1.036 -13.670 5.981 1.00 97.12 97 GLU A C 1
ATOM 820 O O . GLU A 1 97 ? 2.260 -13.813 5.995 1.00 97.12 97 GLU A O 1
ATOM 825 N N . TRP A 1 98 ? 0.470 -12.465 6.107 1.00 97.94 98 TRP A N 1
ATOM 826 C CA . TRP A 1 98 ? 1.264 -11.243 6.159 1.00 97.94 98 TRP A CA 1
ATOM 827 C C . TRP A 1 98 ? 2.040 -11.148 7.473 1.00 97.94 98 TRP A C 1
ATOM 829 O O . TRP A 1 98 ? 1.479 -10.971 8.557 1.00 97.94 98 TRP A O 1
ATOM 839 N N . GLN A 1 99 ? 3.364 -11.174 7.358 1.00 97.00 99 GLN A N 1
ATOM 840 C CA . GLN A 1 99 ? 4.298 -11.124 8.480 1.00 97.00 99 GLN A CA 1
ATOM 841 C C . GLN A 1 99 ? 4.694 -9.678 8.800 1.00 97.00 99 GLN A C 1
ATOM 843 O O . GLN A 1 99 ? 5.867 -9.309 8.743 1.00 97.00 99 GLN A O 1
ATOM 848 N N . VAL A 1 100 ? 3.699 -8.842 9.103 1.00 96.50 100 VAL A N 1
ATOM 849 C CA . VAL A 1 100 ? 3.894 -7.446 9.522 1.00 96.50 100 VAL A CA 1
ATOM 850 C C . VAL A 1 100 ? 3.226 -7.247 10.871 1.00 96.50 100 VAL A C 1
ATOM 852 O O . VAL A 1 100 ? 2.061 -7.602 11.056 1.00 96.50 100 VAL A O 1
ATOM 855 N N . SER A 1 101 ? 3.975 -6.697 11.824 1.00 96.31 101 SER A N 1
ATOM 856 C CA . SER A 1 101 ? 3.476 -6.467 13.175 1.00 96.31 101 SER A CA 1
ATOM 857 C C . SER A 1 101 ? 2.332 -5.445 13.180 1.00 96.31 101 SER A C 1
ATOM 859 O O . SER A 1 101 ? 2.360 -4.488 12.400 1.00 96.31 101 SER A O 1
ATOM 861 N N . PRO A 1 102 ? 1.337 -5.605 14.067 1.00 96.44 102 PRO A N 1
ATOM 862 C CA . PRO A 1 102 ? 0.332 -4.577 14.291 1.00 96.44 102 PRO A CA 1
ATOM 863 C C . PRO A 1 102 ? 0.950 -3.273 14.805 1.00 96.44 102 PRO A C 1
ATOM 865 O O . PRO A 1 102 ? 1.991 -3.278 15.470 1.00 96.44 102 PRO A O 1
ATOM 868 N N . VAL A 1 103 ? 0.277 -2.154 14.549 1.00 96.62 103 VAL A N 1
ATOM 869 C CA . VAL A 1 103 ? 0.613 -0.870 15.167 1.00 96.62 103 VAL A CA 1
ATOM 870 C C . VAL A 1 103 ? 0.419 -0.944 16.684 1.00 96.62 103 VAL A C 1
ATOM 872 O O . VAL A 1 103 ? -0.467 -1.633 17.188 1.00 96.62 103 VAL A O 1
ATOM 875 N N . LYS A 1 104 ? 1.227 -0.190 17.437 1.00 94.44 104 LYS A N 1
ATOM 876 C CA . LYS A 1 104 ? 1.268 -0.266 18.913 1.00 94.44 104 LYS A CA 1
ATOM 877 C C . LYS A 1 104 ? -0.068 0.010 19.612 1.00 94.44 104 LYS A C 1
ATOM 879 O O . LYS A 1 104 ? -0.261 -0.449 20.728 1.00 94.44 104 LYS A O 1
ATOM 884 N N . GLY A 1 105 ? -0.939 0.802 18.990 1.00 94.44 105 GLY A N 1
ATOM 885 C CA . GLY A 1 105 ? -2.227 1.216 19.551 1.00 94.44 105 GLY A CA 1
ATOM 886 C C . GLY A 1 105 ? -3.430 0.495 18.950 1.00 94.44 105 GLY A C 1
ATOM 887 O O . GLY A 1 105 ? -4.521 1.052 18.991 1.00 94.44 105 GLY A O 1
ATOM 888 N N . TRP A 1 106 ? -3.240 -0.667 18.318 1.00 96.19 106 TRP A N 1
ATOM 889 C CA . TRP A 1 106 ? -4.352 -1.405 17.727 1.00 96.19 106 TRP A CA 1
ATOM 890 C C . TRP A 1 106 ? -5.297 -1.949 18.808 1.00 96.19 106 TRP A C 1
ATOM 892 O O . TRP A 1 106 ? -4.871 -2.701 19.684 1.00 96.19 106 TRP A O 1
ATOM 902 N N . ASP A 1 107 ? -6.574 -1.586 18.709 1.00 96.56 107 ASP A N 1
ATOM 903 C CA . ASP A 1 107 ? -7.673 -2.079 19.540 1.00 96.56 107 ASP A CA 1
ATOM 904 C C . ASP A 1 107 ? -8.832 -2.467 18.613 1.00 96.56 107 ASP A C 1
ATOM 906 O O . ASP A 1 107 ? -9.501 -1.611 18.030 1.00 96.56 107 ASP A O 1
ATOM 910 N N . GLU A 1 108 ? -9.018 -3.775 18.445 1.00 94.94 108 GLU A N 1
ATOM 911 C CA . GLU A 1 108 ? -10.003 -4.363 17.534 1.00 94.94 108 GLU A CA 1
ATOM 912 C C . GLU A 1 108 ? -11.436 -4.044 17.971 1.00 94.94 108 GLU A C 1
ATOM 914 O O . GLU A 1 108 ? -12.245 -3.604 17.157 1.00 94.94 108 GLU A O 1
ATOM 919 N N . PHE A 1 109 ? -11.724 -4.131 19.273 1.00 96.31 109 PHE A N 1
ATOM 920 C CA . PHE A 1 109 ? -13.053 -3.839 19.809 1.00 96.31 109 PHE A CA 1
ATOM 921 C C . PHE A 1 109 ? -13.424 -2.368 19.610 1.00 96.31 109 PHE A C 1
ATOM 923 O O . PHE A 1 109 ? -14.533 -2.042 19.179 1.00 96.31 109 PHE A O 1
ATOM 930 N N . ARG A 1 110 ? -12.481 -1.457 19.881 1.00 97.19 110 ARG A N 1
ATOM 931 C CA . ARG A 1 110 ? -12.703 -0.025 19.660 1.00 97.19 110 ARG A CA 1
ATOM 932 C C . ARG A 1 110 ? -12.896 0.303 18.178 1.00 97.19 110 ARG A C 1
ATOM 934 O O . ARG A 1 110 ? -13.694 1.181 17.850 1.00 97.19 110 ARG A O 1
ATOM 941 N N . PHE A 1 111 ? -12.173 -0.375 17.289 1.00 96.56 111 PHE A N 1
ATOM 942 C CA . PHE A 1 111 ? -12.315 -0.201 15.845 1.00 96.56 111 PHE A CA 1
ATOM 943 C C . PHE A 1 111 ? -13.684 -0.689 15.340 1.00 96.56 111 PHE A C 1
ATOM 945 O O . PHE A 1 111 ? -14.369 0.047 14.628 1.00 96.56 111 PHE A O 1
ATOM 952 N N . GLU A 1 112 ? -14.139 -1.862 15.786 1.00 96.06 112 GLU A N 1
ATOM 953 C CA . GLU A 1 112 ? -15.474 -2.394 15.480 1.00 96.06 112 GLU A CA 1
ATOM 954 C C . GLU A 1 112 ? -16.599 -1.488 15.997 1.00 96.06 112 GLU A C 1
ATOM 956 O O . GLU A 1 112 ? -17.574 -1.229 15.286 1.00 96.06 112 GLU A O 1
ATOM 961 N N . GLU A 1 113 ? -16.456 -0.943 17.209 1.00 97.12 113 GLU A N 1
ATOM 962 C CA . GLU A 1 113 ? -17.405 0.024 17.764 1.00 97.12 113 GLU A CA 1
ATOM 963 C C . GLU A 1 113 ? -17.522 1.268 16.867 1.00 97.12 113 GLU A C 1
ATOM 965 O O . GLU A 1 113 ? -18.631 1.721 16.570 1.00 97.12 113 GLU A O 1
ATOM 970 N N . LEU A 1 114 ? -16.395 1.804 16.384 1.00 96.19 114 LEU A N 1
ATOM 971 C CA . LEU A 1 114 ? -16.382 2.937 15.454 1.00 96.19 114 LEU A CA 1
ATOM 972 C C . LEU A 1 114 ? -17.065 2.601 14.125 1.00 96.19 114 LEU A C 1
ATOM 974 O O . LEU A 1 114 ? -17.829 3.424 13.613 1.00 96.19 114 LEU A O 1
ATOM 978 N N . ILE A 1 115 ? -16.843 1.405 13.578 1.00 95.56 115 ILE A N 1
ATOM 979 C CA . ILE A 1 115 ? -17.537 0.947 12.367 1.00 95.56 115 ILE A CA 1
ATOM 980 C C . ILE A 1 115 ? -19.049 0.904 12.615 1.00 95.56 115 ILE A C 1
ATOM 982 O O . ILE A 1 115 ? -19.820 1.470 11.837 1.00 95.56 115 ILE A O 1
ATOM 986 N N . ALA A 1 116 ? -19.483 0.304 13.725 1.00 95.50 116 ALA A N 1
ATOM 987 C CA . ALA A 1 116 ? -20.896 0.198 14.072 1.00 95.50 116 ALA A CA 1
ATOM 988 C C . ALA A 1 116 ? -21.570 1.572 14.222 1.00 95.50 116 ALA A C 1
ATOM 990 O O . ALA A 1 116 ? -22.722 1.737 13.817 1.00 95.50 116 ALA A O 1
ATOM 991 N N . LEU A 1 117 ? -20.868 2.568 14.771 1.00 96.31 117 LEU A N 1
ATOM 992 C CA . LEU A 1 117 ? -21.368 3.942 14.863 1.00 96.31 117 LEU A CA 1
ATOM 993 C C . LEU A 1 117 ? -21.591 4.566 13.477 1.00 96.31 117 LEU A C 1
ATOM 995 O O . LEU A 1 117 ? -22.675 5.084 13.216 1.00 96.31 117 LEU A O 1
ATOM 999 N N . ASN A 1 118 ? -20.623 4.444 12.564 1.00 94.19 118 A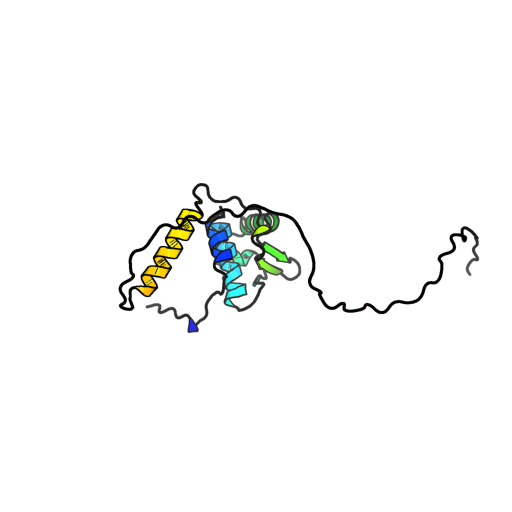SN A N 1
ATOM 1000 C CA . ASN A 1 118 ? -20.729 5.001 11.207 1.00 94.19 118 ASN A CA 1
ATOM 1001 C C . ASN A 1 118 ? -21.830 4.320 10.375 1.00 94.19 118 ASN A C 1
ATOM 1003 O O . ASN A 1 118 ? -22.515 4.971 9.584 1.00 94.19 118 ASN A O 1
ATOM 1007 N N . LEU A 1 119 ? -22.055 3.018 10.576 1.00 92.88 119 LEU A N 1
ATOM 1008 C CA . LEU A 1 119 ? -23.165 2.312 9.930 1.00 92.88 119 LEU A CA 1
ATOM 1009 C C . LEU A 1 119 ? -24.527 2.782 10.466 1.00 92.88 119 LEU A C 1
ATOM 1011 O O . LEU A 1 119 ? -25.470 2.939 9.690 1.00 92.88 119 LEU A O 1
ATOM 1015 N N . LYS A 1 120 ? -24.640 3.066 11.770 1.00 91.56 120 LYS A N 1
ATOM 1016 C CA . LYS A 1 120 ? -25.878 3.577 12.385 1.00 91.56 120 LYS A CA 1
ATOM 1017 C C . LYS A 1 120 ? -26.213 5.002 11.946 1.00 91.56 120 LYS A C 1
ATOM 1019 O O . LYS A 1 120 ? -27.380 5.274 11.673 1.00 91.56 120 LYS A O 1
ATOM 1024 N N . GLU A 1 121 ? -25.224 5.889 11.827 1.00 75.19 121 GLU A N 1
ATOM 1025 C CA . 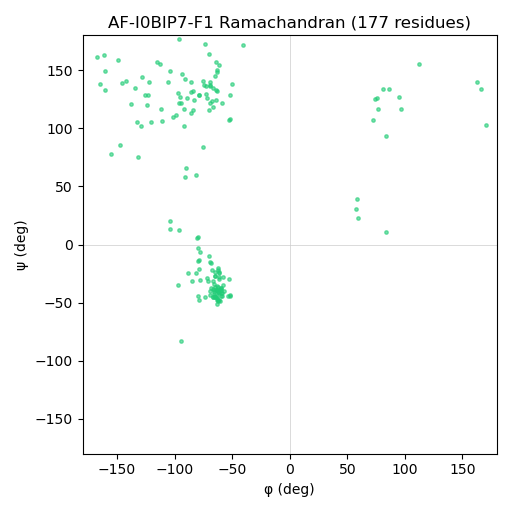GLU A 1 121 ? -25.445 7.265 11.347 1.00 75.19 121 GLU A CA 1
ATOM 1026 C C . GLU A 1 121 ? -26.068 7.294 9.945 1.00 75.19 121 GLU A C 1
ATOM 1028 O O . GLU A 1 121 ? -26.945 8.111 9.668 1.00 75.19 121 GLU A O 1
ATOM 1033 N N . SER A 1 122 ? -25.706 6.339 9.081 1.00 59.66 122 SER A N 1
ATOM 1034 C CA . SER A 1 122 ? -26.300 6.231 7.743 1.00 59.66 122 SER A CA 1
ATOM 1035 C C . SER A 1 122 ? -27.804 5.896 7.762 1.00 59.66 122 SER A C 1
ATOM 1037 O O . SER A 1 122 ? -28.521 6.246 6.826 1.00 59.66 122 SER A O 1
ATOM 1039 N N . SER A 1 123 ? -28.298 5.282 8.846 1.00 56.31 123 SER A N 1
ATOM 1040 C CA . SER A 1 123 ? -29.707 4.898 9.023 1.00 56.31 123 SER A CA 1
ATOM 1041 C C . SER A 1 123 ? -30.569 6.004 9.647 1.00 56.31 123 SER A C 1
ATOM 1043 O O . SER A 1 123 ? -31.770 6.040 9.407 1.00 56.31 123 SER A O 1
ATOM 1045 N N . GLN A 1 124 ? -29.986 6.941 10.405 1.00 54.56 124 GLN A N 1
ATOM 1046 C CA . GLN A 1 124 ? -30.739 7.992 11.115 1.00 54.56 124 GLN A CA 1
ATOM 1047 C C . GLN A 1 124 ? -31.206 9.157 10.223 1.00 54.56 124 GLN A C 1
ATOM 1049 O O . GLN A 1 124 ? -32.004 9.983 10.663 1.00 54.56 124 GLN A O 1
ATOM 1054 N N . ASN A 1 125 ? -30.787 9.194 8.953 1.00 52.41 125 ASN A N 1
ATOM 1055 C CA . ASN A 1 125 ? -31.353 10.103 7.946 1.00 52.41 125 ASN A CA 1
ATOM 1056 C C . ASN A 1 125 ? -32.691 9.598 7.359 1.00 52.41 125 ASN A C 1
ATOM 1058 O O . ASN A 1 125 ? -33.320 10.306 6.572 1.00 52.41 125 ASN A O 1
ATOM 1062 N N . GLY A 1 126 ? -33.149 8.404 7.755 1.00 50.50 126 GLY A N 1
ATOM 1063 C CA . GLY A 1 126 ? -34.511 7.913 7.570 1.00 50.50 126 GLY A CA 1
ATOM 1064 C C . GLY A 1 126 ? -35.195 7.803 8.932 1.00 50.50 126 GLY A C 1
ATOM 1065 O O . GLY A 1 126 ? -34.757 7.067 9.804 1.00 50.50 126 GLY A O 1
ATOM 1066 N N . ASN A 1 127 ? -36.245 8.586 9.131 1.00 50.56 127 ASN A N 1
ATOM 1067 C CA . ASN A 1 127 ? -37.028 8.676 10.359 1.00 50.56 127 ASN A CA 1
ATOM 1068 C C . ASN A 1 127 ? -37.504 7.296 10.876 1.00 50.56 127 ASN A C 1
ATOM 1070 O O . ASN A 1 127 ? -38.444 6.753 10.307 1.00 50.56 127 ASN A O 1
ATOM 1074 N N . GLU A 1 128 ? -36.939 6.764 11.969 1.00 41.91 128 GLU A N 1
ATOM 1075 C CA . GLU A 1 128 ? -37.652 5.827 12.854 1.00 41.91 128 GLU A CA 1
ATOM 1076 C C . GLU A 1 128 ? -37.014 5.716 14.252 1.00 41.91 128 GLU A C 1
ATOM 1078 O O . GLU A 1 128 ? -35.800 5.601 14.420 1.00 41.91 128 GLU A O 1
ATOM 1083 N N . LYS A 1 129 ? -37.861 5.785 15.285 1.00 49.28 129 LYS A N 1
ATOM 1084 C CA . LYS A 1 129 ? -37.484 5.674 16.700 1.00 49.28 129 LYS A CA 1
ATOM 1085 C C . LYS A 1 129 ? -37.047 4.239 16.999 1.00 49.28 129 LYS A C 1
ATOM 1087 O O . LYS A 1 129 ? -37.847 3.318 16.863 1.00 49.28 129 LYS A O 1
ATOM 1092 N N . VAL A 1 130 ? -35.819 4.051 17.471 1.00 49.22 130 VAL A N 1
ATOM 1093 C CA . VAL A 1 130 ? -35.343 2.745 17.955 1.00 49.22 130 VAL A CA 1
ATOM 1094 C C . VAL A 1 130 ? -35.786 2.562 19.415 1.00 49.22 130 VAL A C 1
ATOM 1096 O O . VAL A 1 130 ? -35.591 3.492 20.203 1.00 49.22 130 VAL A O 1
ATOM 1099 N N . PRO A 1 131 ? -36.369 1.415 19.818 1.00 48.97 131 PRO A N 1
ATOM 1100 C CA . PRO A 1 131 ? -36.632 1.149 21.224 1.00 48.97 131 PRO A CA 1
ATOM 1101 C C . PRO A 1 131 ? -35.332 0.772 21.947 1.00 48.97 131 PRO A C 1
ATOM 1103 O O . PRO A 1 131 ? -34.490 0.041 21.424 1.00 48.97 131 PRO A O 1
ATOM 1106 N N . GLU A 1 132 ? -35.186 1.262 23.176 1.00 53.81 132 GLU A N 1
ATOM 1107 C CA . GLU A 1 132 ? -34.176 0.801 24.127 1.00 53.81 132 GLU A CA 1
ATOM 1108 C C . GLU A 1 132 ? -34.426 -0.665 24.485 1.00 53.81 132 GLU A C 1
ATOM 1110 O O . GLU A 1 132 ? -35.560 -1.010 24.806 1.00 53.81 132 GLU A O 1
ATOM 1115 N N . THR A 1 133 ? -33.386 -1.506 24.445 1.00 38.09 133 THR A N 1
ATOM 1116 C CA . THR A 1 133 ? -33.135 -2.733 25.248 1.00 38.09 133 THR A CA 1
ATOM 1117 C C . THR A 1 133 ? -31.995 -3.480 24.540 1.00 38.09 133 THR A C 1
ATOM 1119 O O . THR A 1 133 ? -32.037 -3.650 23.332 1.00 38.09 133 THR A O 1
ATOM 1122 N N . GLY A 1 134 ? -30.932 -3.997 25.142 1.00 31.98 134 GLY A N 1
ATOM 1123 C CA . GLY A 1 134 ? -30.551 -4.245 26.523 1.00 31.98 134 GLY A CA 1
ATOM 1124 C C . GLY A 1 134 ? -29.397 -5.252 26.452 1.00 31.98 134 GLY A C 1
ATOM 1125 O O . GLY A 1 134 ? -29.398 -6.152 25.612 1.00 31.98 134 GLY A O 1
ATOM 1126 N N . THR A 1 135 ? -28.380 -5.067 27.284 1.00 46.16 135 THR A N 1
ATOM 1127 C CA . THR A 1 135 ? -27.158 -5.872 27.350 1.00 46.16 135 THR A CA 1
ATOM 1128 C C . THR A 1 135 ? -27.489 -7.362 27.491 1.00 46.16 135 THR A C 1
ATOM 1130 O O . THR A 1 135 ? -27.892 -7.810 28.564 1.00 46.16 135 THR A O 1
ATOM 1133 N N . LYS A 1 136 ? -27.302 -8.161 26.435 1.00 41.06 136 LYS A N 1
ATOM 1134 C CA . LYS A 1 136 ? -27.293 -9.626 26.541 1.00 41.06 136 LYS A CA 1
ATOM 1135 C C . LYS A 1 136 ? -25.882 -10.134 26.290 1.00 41.06 136 LYS A C 1
ATOM 1137 O O . LYS A 1 136 ? -25.382 -10.120 25.173 1.00 41.06 136 LYS A O 1
ATOM 1142 N N . LYS A 1 137 ? -25.251 -10.552 27.389 1.00 37.56 137 LYS A N 1
ATOM 1143 C CA . LYS A 1 137 ? -24.052 -11.391 27.416 1.00 37.56 137 LYS A CA 1
ATOM 1144 C C . LYS A 1 137 ? -24.304 -12.625 26.543 1.00 37.56 137 LYS A C 1
ATOM 1146 O O . LYS A 1 137 ? -25.309 -13.304 26.748 1.00 37.56 137 LYS A O 1
ATOM 1151 N N . PHE A 1 138 ? -23.400 -12.920 25.616 1.00 33.22 138 PHE A N 1
ATOM 1152 C CA . PHE A 1 138 ? -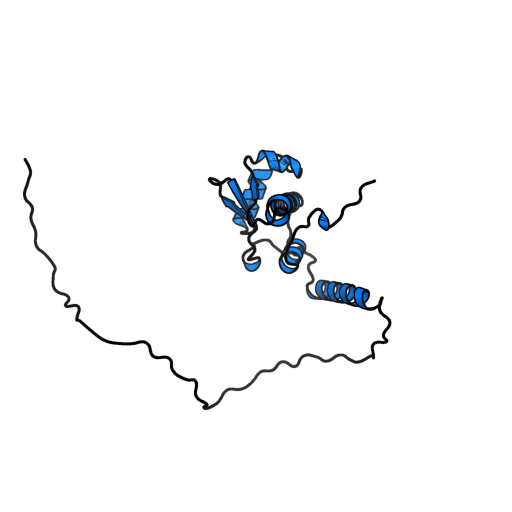23.372 -14.212 24.935 1.00 33.22 138 PHE A CA 1
ATOM 1153 C C . PHE A 1 138 ? -23.078 -15.313 25.969 1.00 33.22 138 PHE A C 1
ATOM 1155 O O . PHE A 1 138 ? -22.073 -15.20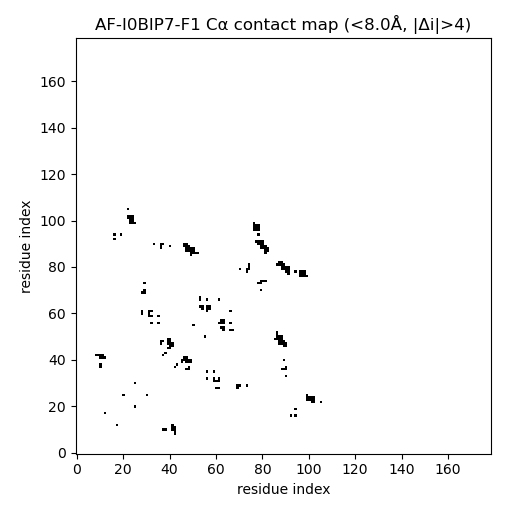6 26.680 1.00 33.22 138 PHE A O 1
ATOM 1162 N N . PRO A 1 139 ? -23.922 -16.351 26.110 1.00 31.70 139 PRO A N 1
ATOM 1163 C CA . PRO A 1 139 ? -23.571 -17.508 26.916 1.00 31.70 139 PRO A CA 1
ATOM 1164 C C . PRO A 1 139 ? -22.519 -18.336 26.175 1.00 31.70 139 PRO A C 1
ATOM 1166 O O . PRO A 1 139 ? -22.709 -18.704 25.018 1.00 31.70 139 PRO A O 1
ATOM 1169 N N . LYS A 1 140 ? -21.428 -18.658 26.873 1.00 40.50 140 LYS A N 1
ATOM 1170 C CA . LYS A 1 140 ? -20.571 -19.802 26.549 1.00 40.50 140 LYS A CA 1
ATOM 1171 C C . LYS A 1 140 ? -21.436 -21.064 26.609 1.00 40.50 140 LYS A C 1
ATOM 1173 O O . LYS A 1 140 ? -22.010 -21.337 27.661 1.00 40.50 140 LYS A O 1
ATOM 1178 N N . GLN A 1 141 ? -21.513 -21.818 25.519 1.00 34.31 141 GLN A N 1
ATOM 1179 C CA . GLN A 1 141 ? -21.951 -23.210 25.560 1.00 34.31 141 GLN A CA 1
ATOM 1180 C C . GLN A 1 141 ? -20.710 -24.105 25.539 1.00 34.31 141 GLN A C 1
ATOM 1182 O O . GLN A 1 141 ? -19.997 -24.162 24.542 1.00 34.31 141 GLN A O 1
ATOM 1187 N N . GLU A 1 142 ? -20.464 -24.772 26.663 1.00 30.92 142 GLU A N 1
ATOM 1188 C CA . GLU A 1 142 ? -19.746 -26.044 26.731 1.00 30.92 142 GLU A CA 1
ATOM 1189 C C . GLU A 1 142 ? -20.741 -27.134 27.166 1.00 30.92 142 GLU A C 1
ATOM 1191 O O . GLU A 1 142 ? -21.688 -26.828 27.897 1.00 30.92 142 GLU A O 1
ATOM 1196 N N . LEU A 1 143 ? -20.413 -28.380 26.781 1.00 28.58 143 LEU A N 1
ATOM 1197 C CA . LEU A 1 143 ? -20.980 -29.693 27.164 1.00 28.58 143 LEU A CA 1
ATOM 1198 C C . LEU A 1 143 ? -22.198 -30.128 26.317 1.00 28.58 143 LEU A C 1
ATOM 1200 O O . LEU A 1 143 ? -23.088 -29.324 26.071 1.00 28.58 143 LEU A O 1
ATOM 1204 N N . SER A 1 144 ? -22.313 -31.362 25.813 1.00 33.38 144 SER A N 1
ATOM 1205 C CA . SER A 1 144 ? -21.752 -32.663 26.227 1.00 33.38 144 SER A CA 1
ATOM 1206 C C . SER A 1 144 ? -21.803 -33.697 25.081 1.00 33.38 144 SER A C 1
ATOM 1208 O O . SER A 1 144 ? -22.544 -33.515 24.118 1.00 33.38 144 SER A O 1
ATOM 1210 N N . GLU A 1 145 ? -21.026 -34.774 25.222 1.00 33.56 145 GLU A N 1
ATOM 1211 C CA . GLU A 1 145 ? -21.010 -35.987 24.385 1.00 33.56 145 GLU A CA 1
ATOM 1212 C C . GLU A 1 145 ? -22.278 -36.868 24.558 1.00 33.56 145 GLU A C 1
ATOM 1214 O O . GLU A 1 145 ? -22.993 -36.724 25.554 1.00 33.56 145 GLU A O 1
ATOM 1219 N N . ASP A 1 146 ? -22.460 -37.782 23.584 1.00 30.47 146 ASP A N 1
ATOM 1220 C CA . ASP A 1 146 ? -23.312 -38.999 23.515 1.00 30.47 146 ASP A CA 1
ATOM 1221 C C . ASP A 1 146 ? -24.821 -38.823 23.167 1.00 30.47 146 ASP A C 1
ATOM 1223 O O . ASP A 1 146 ? -25.509 -37.998 23.757 1.00 30.47 146 ASP A O 1
ATOM 1227 N N . ASP A 1 147 ? -25.487 -39.572 22.269 1.00 28.77 147 ASP A N 1
ATOM 1228 C CA . ASP A 1 147 ? -25.120 -40.614 21.292 1.00 28.77 147 ASP A CA 1
ATOM 1229 C C . ASP A 1 147 ? -26.313 -40.883 20.318 1.00 28.77 147 ASP A C 1
ATOM 1231 O O . ASP A 1 147 ? -27.466 -40.607 20.651 1.00 28.77 147 ASP A O 1
ATOM 1235 N N . GLU A 1 148 ? -26.010 -41.500 19.167 1.00 32.00 148 GLU A N 1
ATOM 1236 C CA . GLU A 1 148 ? -26.860 -42.304 18.250 1.00 32.00 148 GLU A CA 1
ATOM 1237 C C . GLU A 1 148 ? -27.957 -41.684 17.319 1.00 32.00 148 GLU A C 1
ATOM 1239 O O . GLU A 1 148 ? -29.111 -41.459 17.677 1.00 32.00 148 GLU A O 1
ATOM 1244 N N . ASN A 1 149 ? -27.593 -41.677 16.021 1.00 28.98 149 ASN A N 1
ATOM 1245 C CA . ASN A 1 149 ? -28.285 -42.349 14.897 1.00 28.98 149 ASN A CA 1
ATOM 1246 C C . ASN A 1 149 ? -29.488 -41.688 14.184 1.00 28.98 149 ASN A C 1
ATOM 1248 O O . ASN A 1 149 ? -30.634 -42.014 14.467 1.00 28.98 149 ASN A O 1
ATOM 1252 N N . GLU A 1 150 ? -29.217 -40.958 13.087 1.00 33.12 150 GLU A N 1
ATOM 1253 C CA . GLU A 1 150 ? -30.013 -41.059 11.847 1.00 33.12 150 GLU A CA 1
ATOM 1254 C C . GLU A 1 150 ? -29.134 -40.952 10.574 1.00 33.12 150 GLU A C 1
ATOM 1256 O O . GLU A 1 150 ? -28.156 -40.211 10.499 1.00 33.12 150 GLU A O 1
ATOM 1261 N N . LYS A 1 151 ? -29.482 -41.779 9.579 1.00 32.06 151 LYS A N 1
ATOM 1262 C CA . LYS A 1 151 ? -28.733 -42.170 8.367 1.00 32.06 151 LYS A CA 1
ATOM 1263 C C . LYS A 1 151 ? -28.428 -41.035 7.375 1.00 32.06 151 LYS A C 1
ATOM 1265 O O . LYS A 1 151 ? -29.343 -40.408 6.851 1.00 32.06 151 LYS A O 1
ATOM 1270 N N . PHE A 1 152 ? -27.173 -40.964 6.922 1.00 29.16 152 PHE A N 1
ATOM 1271 C CA . PHE A 1 152 ? -26.792 -40.355 5.638 1.00 29.16 152 PHE A CA 1
ATOM 1272 C C . PHE A 1 152 ? -26.779 -41.403 4.500 1.00 29.16 152 PHE A C 1
ATOM 1274 O O . PHE A 1 152 ? -26.354 -42.542 4.733 1.00 29.16 152 PHE A O 1
ATOM 1281 N N . PRO A 1 153 ? -27.204 -41.070 3.263 1.00 32.78 153 PRO A N 1
ATOM 1282 C CA . PRO A 1 153 ? -27.073 -41.964 2.112 1.00 32.78 153 PRO A CA 1
ATOM 1283 C C . PRO A 1 153 ? -25.604 -42.124 1.692 1.00 32.78 153 PRO A C 1
ATOM 1285 O O . PRO A 1 153 ? -24.862 -41.148 1.616 1.00 32.78 153 PRO A O 1
ATOM 1288 N N . LYS A 1 154 ? -25.194 -43.364 1.407 1.00 36.62 154 LYS A N 1
ATOM 1289 C CA . LYS A 1 154 ? -23.857 -43.726 0.913 1.00 36.62 154 LYS A CA 1
ATOM 1290 C C . LYS A 1 154 ? -23.796 -43.537 -0.608 1.00 36.62 154 LYS A C 1
ATOM 1292 O O . LYS A 1 154 ? -24.588 -44.158 -1.311 1.00 36.62 154 LYS A O 1
ATOM 1297 N N . GLU A 1 155 ? -22.843 -42.754 -1.110 1.00 34.34 155 GLU A N 1
ATOM 1298 C CA . GLU A 1 155 ? -22.386 -42.849 -2.504 1.00 34.34 155 GLU A CA 1
ATOM 1299 C C . GLU A 1 155 ? -21.235 -43.863 -2.587 1.00 34.34 155 GLU A C 1
ATOM 1301 O O . GLU A 1 155 ? -20.261 -43.789 -1.836 1.00 34.34 155 GLU A O 1
ATOM 1306 N N . GLU A 1 156 ? -21.379 -44.853 -3.469 1.00 36.91 156 GLU A N 1
ATOM 1307 C CA . GLU A 1 156 ? -20.415 -45.934 -3.673 1.00 36.91 156 GLU A CA 1
ATOM 1308 C C . GLU A 1 156 ? -19.313 -45.534 -4.668 1.00 36.91 156 GLU A C 1
ATOM 1310 O O . GLU A 1 156 ? -19.581 -45.095 -5.786 1.00 36.91 156 GLU A O 1
ATOM 1315 N N . LEU A 1 157 ? -18.056 -45.766 -4.281 1.00 39.97 157 LEU A N 1
ATOM 1316 C CA . LEU A 1 157 ? -16.920 -45.881 -5.199 1.00 39.97 157 LEU A CA 1
ATOM 1317 C C . LEU A 1 157 ? -16.937 -47.286 -5.830 1.00 39.97 157 LEU A C 1
ATOM 1319 O O . LEU A 1 157 ? -16.954 -48.269 -5.082 1.00 39.97 157 LEU A O 1
ATOM 1323 N N . PRO A 1 158 ? -16.873 -47.441 -7.166 1.00 34.44 158 PRO A N 1
ATOM 1324 C CA . PRO A 1 158 ? -16.773 -48.764 -7.763 1.00 34.44 158 PRO A CA 1
ATOM 1325 C C . PRO A 1 158 ? -15.383 -49.365 -7.512 1.00 34.44 158 PRO A C 1
ATOM 1327 O O . PRO A 1 158 ? -14.348 -48.771 -7.815 1.00 34.44 158 PRO A O 1
ATOM 1330 N N . SER A 1 159 ? -15.390 -50.569 -6.942 1.00 30.48 159 SER A N 1
ATOM 1331 C CA . SER A 1 159 ? -14.218 -51.389 -6.643 1.00 30.48 159 SER A CA 1
ATOM 1332 C C . SER A 1 159 ? -13.943 -52.432 -7.737 1.00 30.48 159 SER A C 1
ATOM 1334 O O . SER A 1 159 ? -14.738 -52.626 -8.657 1.00 30.48 159 SER A O 1
ATOM 1336 N N . SER A 1 160 ? -12.840 -53.165 -7.532 1.00 32.62 160 SER A N 1
ATOM 1337 C CA . SER A 1 160 ? -12.343 -54.349 -8.256 1.00 32.62 160 SER A CA 1
ATOM 1338 C C . SER A 1 160 ? -11.324 -54.000 -9.367 1.00 32.62 160 SER A C 1
ATOM 1340 O O . SER A 1 160 ? -11.581 -53.146 -10.200 1.00 32.62 160 SER A O 1
ATOM 1342 N N . GLN A 1 161 ? -10.115 -54.566 -9.449 1.00 37.97 161 GLN A N 1
ATOM 1343 C CA . GLN A 1 161 ? -9.629 -55.853 -8.956 1.00 37.97 161 GLN A CA 1
ATOM 1344 C C . GLN A 1 161 ? -8.092 -55.882 -8.844 1.00 37.97 161 GLN A C 1
ATOM 1346 O O . GLN A 1 161 ? -7.356 -55.263 -9.607 1.00 37.97 161 GLN A O 1
ATOM 1351 N N . ASN A 1 162 ? -7.656 -56.667 -7.867 1.00 32.91 162 ASN A N 1
ATOM 1352 C CA . ASN A 1 162 ? -6.306 -56.918 -7.381 1.00 32.91 162 ASN A CA 1
ATOM 1353 C C . ASN A 1 162 ? -5.439 -57.705 -8.393 1.00 32.91 162 ASN A C 1
ATOM 1355 O O . ASN A 1 162 ? -5.894 -58.724 -8.914 1.00 32.91 162 ASN A O 1
ATOM 1359 N N . ARG A 1 163 ? -4.169 -57.322 -8.597 1.00 34.56 163 ARG A N 1
ATOM 1360 C CA . ARG A 1 163 ? -3.101 -58.253 -9.018 1.00 34.56 163 ARG A CA 1
ATOM 1361 C C . ARG A 1 163 ? -1.812 -57.967 -8.241 1.00 34.56 163 ARG A C 1
ATOM 1363 O O . ARG A 1 163 ? -1.284 -56.863 -8.275 1.00 34.56 163 ARG A O 1
ATOM 1370 N N . ASN A 1 164 ? -1.366 -59.004 -7.536 1.00 36.03 164 ASN A N 1
ATOM 1371 C CA . ASN A 1 164 ? -0.239 -59.074 -6.610 1.00 36.03 164 ASN A CA 1
ATOM 1372 C C . ASN A 1 164 ? 1.083 -58.504 -7.155 1.00 36.03 164 ASN A C 1
ATOM 1374 O O . ASN A 1 164 ? 1.499 -58.837 -8.264 1.00 36.03 164 ASN A O 1
ATOM 1378 N 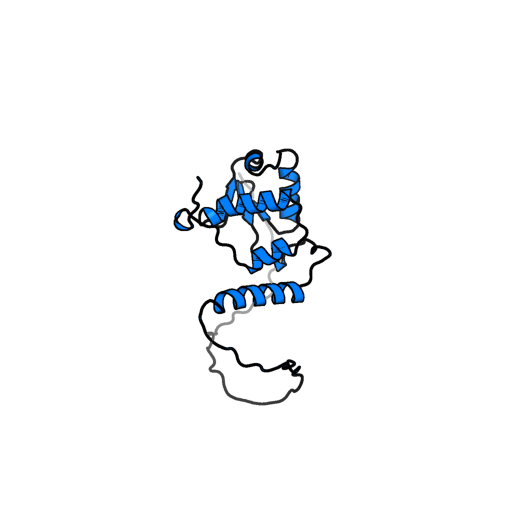N . CYS A 1 165 ? 1.797 -57.762 -6.302 1.00 31.02 165 CYS A N 1
ATOM 1379 C CA . CYS A 1 165 ? 3.235 -57.520 -6.422 1.00 31.02 165 CYS A CA 1
ATOM 1380 C C . CYS A 1 165 ? 4.006 -58.687 -5.781 1.00 31.02 165 CYS A C 1
ATOM 1382 O O . CYS A 1 165 ? 3.924 -58.887 -4.571 1.00 31.02 165 CYS A O 1
ATOM 1384 N N . ASP A 1 166 ? 4.760 -59.440 -6.584 1.00 38.09 166 ASP A N 1
ATOM 1385 C CA . ASP A 1 166 ? 5.722 -60.453 -6.120 1.00 38.09 166 ASP A CA 1
ATOM 1386 C C . ASP A 1 166 ? 7.133 -59.824 -6.032 1.00 38.09 166 ASP A C 1
ATOM 1388 O O . ASP A 1 166 ? 7.634 -59.306 -7.038 1.00 38.09 166 ASP A O 1
ATOM 1392 N N . PRO A 1 167 ? 7.798 -59.818 -4.861 1.00 47.94 167 PRO A N 1
ATOM 1393 C CA . PRO A 1 167 ? 9.068 -59.133 -4.661 1.00 47.94 167 PRO A CA 1
ATOM 1394 C C . PRO A 1 167 ? 10.257 -60.055 -4.969 1.00 47.94 167 PRO A C 1
ATOM 1396 O O . PRO A 1 167 ? 11.033 -60.385 -4.078 1.00 47.94 167 PRO A O 1
ATOM 1399 N N . ARG A 1 168 ? 10.446 -60.471 -6.229 1.00 38.12 168 ARG A N 1
ATOM 1400 C CA . ARG A 1 168 ? 11.673 -61.167 -6.671 1.00 38.12 168 ARG A CA 1
ATOM 1401 C C . ARG A 1 168 ? 12.045 -60.852 -8.121 1.00 38.12 168 ARG A C 1
ATOM 1403 O O . ARG A 1 168 ? 11.771 -61.635 -9.023 1.00 38.12 168 ARG A O 1
ATOM 1410 N N . ARG A 1 169 ? 12.779 -59.754 -8.342 1.00 36.31 169 ARG A N 1
ATOM 1411 C CA . ARG A 1 169 ? 13.733 -59.673 -9.466 1.00 36.31 169 ARG A CA 1
ATOM 1412 C C . ARG A 1 169 ? 14.852 -58.666 -9.206 1.00 36.31 169 ARG A C 1
ATOM 1414 O O . ARG A 1 169 ? 14.870 -57.559 -9.729 1.00 36.31 169 ARG A O 1
ATOM 1421 N N . ALA A 1 170 ? 15.808 -59.095 -8.394 1.00 35.56 170 ALA A N 1
ATOM 1422 C CA . ALA A 1 170 ? 17.160 -58.565 -8.425 1.00 35.56 170 ALA A CA 1
ATOM 1423 C C . ALA A 1 170 ? 17.971 -59.324 -9.502 1.00 35.56 170 ALA A C 1
ATOM 1425 O O . ALA A 1 170 ? 17.863 -60.542 -9.598 1.00 35.56 170 ALA A O 1
ATOM 1426 N N . GLN A 1 171 ? 18.807 -58.581 -10.239 1.00 35.06 171 GLN A N 1
ATOM 1427 C CA . GLN A 1 171 ? 20.021 -59.007 -10.968 1.00 35.06 171 GLN A CA 1
ATOM 1428 C C . GLN A 1 171 ? 19.908 -59.762 -12.319 1.00 35.06 171 GLN A C 1
ATOM 1430 O O . GLN A 1 171 ? 19.475 -60.907 -12.397 1.00 35.06 171 GLN A O 1
ATOM 1435 N N . SER A 1 172 ? 20.423 -59.126 -13.386 1.00 36.00 172 SER A N 1
ATOM 1436 C CA . SER A 1 172 ? 21.374 -59.652 -14.411 1.00 36.00 172 SER A CA 1
ATOM 1437 C C . SER A 1 172 ? 21.477 -58.630 -15.570 1.00 36.00 172 SER A C 1
ATOM 1439 O O . SER A 1 172 ? 20.475 -58.322 -16.196 1.00 36.00 172 SER A O 1
ATOM 1441 N N . TRP A 1 173 ? 22.535 -57.813 -15.689 1.00 31.44 173 TRP A N 1
ATOM 1442 C CA . TRP A 1 173 ? 23.890 -58.040 -16.246 1.00 31.44 173 TRP A CA 1
ATOM 1443 C C . TRP A 1 173 ? 23.997 -58.084 -17.794 1.00 31.44 173 TRP A C 1
ATOM 1445 O O . TRP A 1 173 ? 23.421 -58.963 -18.420 1.00 31.44 173 TRP A O 1
ATOM 1455 N N . ARG A 1 174 ? 24.906 -57.222 -18.313 1.00 37.72 174 ARG A N 1
ATOM 1456 C CA . ARG A 1 174 ? 25.604 -57.174 -19.636 1.00 37.72 174 ARG A CA 1
ATOM 1457 C C . ARG A 1 174 ? 24.735 -56.729 -20.830 1.00 37.72 174 ARG A C 1
ATOM 1459 O O . ARG A 1 174 ? 23.671 -57.273 -21.042 1.00 37.72 174 ARG A O 1
ATOM 1466 N N . GLY A 1 175 ? 25.063 -55.708 -21.628 1.00 39.16 175 GLY A N 1
ATOM 1467 C CA . GLY A 1 175 ? 26.357 -55.250 -22.146 1.00 39.16 175 GLY A CA 1
ATOM 1468 C C . GLY A 1 175 ? 26.552 -55.829 -23.550 1.00 39.16 175 GLY A C 1
ATOM 1469 O O . GLY A 1 175 ? 26.615 -57.045 -23.631 1.00 39.16 175 GLY A O 1
ATOM 1470 N N . ILE A 1 176 ? 26.632 -54.995 -24.601 1.00 42.75 176 ILE A N 1
ATOM 1471 C CA . ILE A 1 176 ? 27.304 -55.245 -25.900 1.00 42.75 176 ILE A CA 1
ATOM 1472 C C . ILE A 1 176 ? 27.486 -53.901 -26.644 1.00 42.75 176 ILE A C 1
ATOM 1474 O O . ILE A 1 176 ? 26.614 -53.036 -26.615 1.00 42.75 176 ILE A O 1
ATOM 1478 N N . SER A 1 177 ? 28.675 -53.774 -27.236 1.00 45.00 177 SER A N 1
ATOM 1479 C CA . SER A 1 177 ? 29.338 -52.628 -27.868 1.00 45.00 177 SER A CA 1
ATOM 1480 C C . SER A 1 177 ? 28.811 -52.171 -29.239 1.00 45.00 177 SER A C 1
ATOM 1482 O O . SER A 1 177 ? 28.021 -52.850 -29.886 1.00 45.00 177 SER A O 1
ATOM 1484 N N . ALA A 1 178 ? 29.377 -51.022 -29.637 1.00 35.66 178 ALA A N 1
ATOM 1485 C CA . ALA A 1 178 ? 29.473 -50.345 -30.938 1.00 35.66 178 ALA A CA 1
ATOM 1486 C C . ALA A 1 178 ? 29.744 -51.245 -32.171 1.00 35.66 178 ALA A C 1
ATOM 1488 O O . ALA A 1 178 ? 30.048 -52.433 -32.024 1.00 35.66 178 ALA A O 1
ATOM 1489 N N . PRO A 1 179 ? 29.658 -50.679 -33.389 1.00 62.94 179 PRO A N 1
ATOM 1490 C CA . PRO A 1 179 ? 30.808 -49.953 -33.962 1.00 62.94 179 PRO A CA 1
ATOM 1491 C C . PRO A 1 179 ? 30.584 -48.452 -34.204 1.00 62.94 179 PRO A C 1
ATOM 1493 O O . PRO A 1 179 ? 29.418 -48.033 -34.379 1.00 62.94 179 PRO A O 1
#

Sequence (179 aa):
MANPQTENGYIRIANEIWDEVIRRDFSKRQKDIMHFIWRLSYGCRKKAAFIPKLVHFELCGVGKNHVKQELLYLESCKVLFWDRDAKLFEVNKNYDEWQVSPVKGWDEFRFEELIALNLKESSQNGNEKVPETGTKKFPKQELSEDDENEKFPKEELPSSQNRNCDPRRAQSWRGISAP